Protein AF-A0A969HID9-F1 (afdb_monomer_lite)

Structure (mmCIF, N/CA/C/O backbone):
data_AF-A0A969HID9-F1
#
_entry.id   AF-A0A969HID9-F1
#
loop_
_atom_site.group_PDB
_atom_site.id
_atom_site.type_symbol
_atom_site.label_atom_id
_atom_site.label_alt_id
_atom_site.label_comp_id
_atom_site.label_asym_id
_atom_site.label_entity_id
_atom_site.label_seq_id
_atom_site.pdbx_PDB_ins_code
_atom_site.Cartn_x
_atom_site.Cartn_y
_atom_site.Cartn_z
_atom_site.occupancy
_atom_site.B_iso_or_equiv
_atom_site.auth_seq_id
_atom_site.auth_comp_id
_atom_site.auth_asym_id
_atom_site.auth_atom_id
_atom_site.pdbx_PDB_model_num
ATOM 1 N N . MET A 1 1 ? -64.781 3.024 70.364 1.00 56.00 1 MET A N 1
ATOM 2 C CA . MET A 1 1 ? -64.331 2.900 68.953 1.00 56.00 1 MET A CA 1
ATOM 3 C C . MET A 1 1 ? -62.985 3.574 68.641 1.00 56.00 1 MET A C 1
ATOM 5 O O . MET A 1 1 ? -62.092 2.871 68.183 1.00 56.00 1 MET A O 1
ATOM 9 N N . MET A 1 2 ? -62.766 4.873 68.911 1.00 62.66 2 MET A N 1
ATOM 10 C CA . MET A 1 2 ? -61.511 5.573 68.528 1.00 62.66 2 MET A CA 1
ATOM 11 C C . MET A 1 2 ? -60.211 4.955 69.088 1.00 62.66 2 MET A C 1
ATOM 13 O O . MET A 1 2 ? -59.202 4.926 68.386 1.00 62.66 2 MET A O 1
ATOM 17 N N . LYS A 1 3 ? -60.222 4.418 70.320 1.00 73.00 3 LYS A N 1
ATOM 18 C CA . LYS A 1 3 ? -59.035 3.792 70.941 1.00 73.00 3 LYS A CA 1
ATOM 19 C C . LYS A 1 3 ? -58.588 2.506 70.219 1.00 73.00 3 LYS A C 1
ATOM 21 O O . LYS A 1 3 ? -57.400 2.347 69.963 1.00 73.00 3 LYS A O 1
ATOM 26 N N . SER A 1 4 ? -59.532 1.648 69.822 1.00 72.31 4 SER A N 1
ATOM 27 C CA . SER A 1 4 ? -59.261 0.400 69.082 1.00 72.31 4 SER A CA 1
ATOM 28 C C . SER A 1 4 ? -58.734 0.678 67.666 1.00 72.31 4 SER A C 1
ATOM 30 O O . SER A 1 4 ? -57.751 0.076 67.241 1.00 72.31 4 SER A O 1
ATOM 32 N N . CYS A 1 5 ? -59.293 1.676 66.968 1.00 78.00 5 CYS A N 1
ATOM 33 C CA . CYS A 1 5 ? -58.810 2.087 65.645 1.00 78.00 5 CYS A CA 1
ATOM 34 C C . CYS A 1 5 ? -57.373 2.645 65.693 1.00 78.00 5 CYS A C 1
ATOM 36 O O . CYS A 1 5 ? -56.557 2.335 64.826 1.00 78.00 5 CYS A O 1
ATOM 38 N N . LYS A 1 6 ? -57.026 3.413 66.737 1.00 83.56 6 LYS A N 1
ATOM 39 C CA . LYS A 1 6 ? -55.659 3.922 66.939 1.00 83.56 6 LYS A CA 1
ATOM 40 C C . LYS A 1 6 ? -54.655 2.793 67.206 1.00 83.56 6 LYS A C 1
ATOM 42 O O . LYS A 1 6 ? -53.580 2.803 66.613 1.00 83.56 6 LYS A O 1
ATOM 47 N N . LYS A 1 7 ? -55.010 1.812 68.048 1.00 83.06 7 LYS A N 1
ATOM 48 C CA . LYS A 1 7 ? -54.181 0.617 68.307 1.00 83.06 7 LYS A CA 1
ATOM 49 C C . LYS A 1 7 ? -53.974 -0.213 67.037 1.00 83.06 7 LYS A C 1
ATOM 51 O O . LYS A 1 7 ? -52.848 -0.609 66.756 1.00 83.06 7 LYS A O 1
ATOM 56 N N . ARG A 1 8 ? -55.031 -0.395 66.239 1.00 79.94 8 ARG A N 1
ATOM 57 C CA . ARG A 1 8 ? -54.981 -1.078 64.939 1.00 79.94 8 ARG A CA 1
ATOM 58 C C . ARG A 1 8 ? -54.014 -0.392 63.967 1.00 79.94 8 ARG A C 1
ATOM 60 O O . ARG A 1 8 ? -53.084 -1.035 63.505 1.00 79.94 8 ARG A O 1
ATOM 67 N N . LYS A 1 9 ? -54.156 0.922 63.742 1.00 83.62 9 LYS A N 1
ATOM 68 C CA . LYS A 1 9 ? -53.242 1.695 62.874 1.00 83.62 9 LYS A CA 1
ATOM 69 C C . LYS A 1 9 ? -51.788 1.680 63.364 1.00 83.62 9 LYS A C 1
ATOM 71 O O . LYS A 1 9 ? -50.861 1.639 62.563 1.00 83.62 9 LYS A O 1
ATOM 76 N N . GLY A 1 10 ? -51.580 1.729 64.682 1.00 83.50 10 GLY A N 1
ATOM 77 C CA . GLY A 1 10 ? -50.242 1.615 65.268 1.00 83.50 10 GLY A CA 1
ATOM 78 C C . GLY A 1 10 ? -49.610 0.251 64.993 1.00 83.50 10 GLY A C 1
ATOM 79 O O . GLY A 1 10 ? -48.451 0.174 64.596 1.00 83.50 10 GLY A O 1
ATOM 80 N N . TRP A 1 11 ? -50.391 -0.821 65.129 1.00 83.31 11 TRP A N 1
ATOM 81 C CA . TRP A 1 11 ? -49.941 -2.178 64.843 1.00 83.31 11 TRP A CA 1
ATOM 82 C C . TRP A 1 11 ? -49.618 -2.394 63.357 1.00 83.31 11 TRP A C 1
ATOM 84 O O . TRP A 1 11 ? -48.569 -2.953 63.042 1.00 83.31 11 TRP A O 1
ATOM 94 N N . THR A 1 12 ? -50.445 -1.882 62.437 1.00 82.69 12 THR A N 1
ATOM 95 C CA . THR A 1 12 ? -50.182 -1.991 60.992 1.00 82.69 12 THR A CA 1
ATOM 96 C C . THR A 1 12 ? -48.894 -1.273 60.591 1.00 82.69 12 THR A C 1
ATOM 98 O O . THR A 1 12 ? -48.092 -1.841 59.852 1.00 82.69 12 THR A O 1
ATOM 101 N N . HIS A 1 13 ? -48.635 -0.074 61.128 1.00 84.25 13 HIS A N 1
ATOM 102 C CA . HIS A 1 13 ? -47.376 0.646 60.895 1.00 84.25 13 HIS A CA 1
ATOM 103 C C . HIS A 1 13 ? -46.152 -0.132 61.394 1.00 84.25 13 HIS A C 1
ATOM 105 O O . HIS A 1 13 ? -45.161 -0.231 60.675 1.00 84.25 13 HIS A O 1
ATOM 111 N N . ILE A 1 14 ? -46.230 -0.722 62.591 1.00 86.75 14 ILE A N 1
ATOM 112 C CA . ILE A 1 14 ? -45.144 -1.547 63.140 1.00 86.75 14 ILE A CA 1
ATOM 113 C C . ILE A 1 14 ? -44.940 -2.802 62.281 1.00 86.75 14 ILE A C 1
ATOM 115 O O . ILE A 1 14 ? -43.805 -3.159 61.986 1.00 86.75 14 ILE A O 1
ATOM 119 N N . SER A 1 15 ? -46.015 -3.442 61.812 1.00 83.50 15 SER A N 1
ATOM 120 C CA . SER A 1 15 ? -45.921 -4.623 60.941 1.00 83.50 15 SER A CA 1
ATOM 121 C C . SER A 1 15 ? -45.285 -4.318 59.578 1.00 83.50 15 SER A C 1
ATOM 123 O O . SER A 1 15 ? -44.513 -5.127 59.065 1.00 83.50 15 SER A O 1
ATOM 125 N N . ALA A 1 16 ? -45.557 -3.133 59.020 1.00 81.69 16 ALA A N 1
ATOM 126 C CA . ALA A 1 16 ? -44.936 -2.657 57.788 1.00 81.69 16 ALA A CA 1
ATOM 127 C C . ALA A 1 16 ? -43.443 -2.374 57.995 1.00 81.69 16 ALA A C 1
ATOM 129 O O . ALA A 1 16 ? -42.623 -2.789 57.180 1.00 81.69 16 ALA A O 1
ATOM 130 N N . ALA A 1 17 ? -43.084 -1.733 59.112 1.00 83.31 17 ALA A N 1
ATOM 131 C CA . ALA A 1 17 ? -41.692 -1.477 59.479 1.00 83.31 17 ALA A CA 1
ATOM 132 C C . ALA A 1 17 ? -40.898 -2.779 59.692 1.00 83.31 17 ALA A C 1
ATOM 134 O O . ALA A 1 17 ? -39.786 -2.900 59.187 1.00 83.31 17 ALA A O 1
ATOM 135 N N . ILE A 1 18 ? -41.493 -3.777 60.359 1.00 83.44 18 ILE A N 1
ATOM 136 C CA . ILE A 1 18 ? -40.899 -5.115 60.512 1.00 83.44 18 ILE A CA 1
ATOM 137 C C . ILE A 1 18 ? -40.651 -5.747 59.141 1.00 83.44 18 ILE A C 1
ATOM 139 O O . ILE A 1 18 ? -39.565 -6.258 58.900 1.00 83.44 18 ILE A O 1
ATOM 143 N N . ALA A 1 19 ? -41.623 -5.691 58.227 1.00 79.25 19 ALA A N 1
ATOM 144 C CA . ALA A 1 19 ? -41.469 -6.284 56.902 1.00 79.25 19 ALA A CA 1
ATOM 145 C C . ALA A 1 19 ? -40.384 -5.599 56.060 1.00 79.25 19 ALA A C 1
ATOM 147 O O . ALA A 1 19 ? -39.647 -6.276 55.351 1.00 79.25 19 ALA A O 1
ATOM 148 N N . LEU A 1 20 ? -40.260 -4.274 56.161 1.00 79.25 20 LEU A N 1
ATOM 149 C CA . LEU A 1 20 ? -39.177 -3.527 55.520 1.00 79.25 20 LEU A CA 1
ATOM 150 C C . LEU A 1 20 ? -37.806 -3.948 56.057 1.00 79.25 20 LEU A C 1
ATOM 152 O O . LEU A 1 20 ? -36.897 -4.202 55.272 1.00 79.25 20 LEU A O 1
ATOM 156 N N . GLN A 1 21 ? -37.672 -4.065 57.378 1.00 82.25 21 GLN A N 1
ATOM 157 C CA . GLN A 1 21 ? -36.420 -4.475 58.013 1.00 82.25 21 GLN A CA 1
ATOM 158 C C . GLN A 1 21 ? -36.078 -5.951 57.764 1.00 82.25 21 GLN A C 1
ATOM 160 O O . GLN A 1 21 ? -34.906 -6.277 57.613 1.00 82.25 21 GLN A O 1
ATOM 165 N N . GLU A 1 22 ? -37.068 -6.846 57.683 1.00 78.88 22 GLU A N 1
ATOM 166 C CA . GLU A 1 22 ? -36.853 -8.267 57.360 1.00 78.88 22 GLU A CA 1
ATOM 167 C C . GLU A 1 22 ? -36.322 -8.472 55.935 1.00 78.88 22 GLU A C 1
ATOM 169 O O . GLU A 1 22 ? -35.529 -9.387 55.709 1.00 78.88 22 GLU A O 1
ATOM 174 N N . VAL A 1 23 ? -36.738 -7.623 54.989 1.00 74.31 23 VAL A N 1
ATOM 175 C CA . VAL A 1 23 ? -36.224 -7.624 53.609 1.00 74.31 23 VAL A CA 1
ATOM 176 C C . VAL A 1 23 ? -34.790 -7.090 53.549 1.00 74.31 23 VAL A C 1
ATOM 178 O O . VAL A 1 23 ? -33.992 -7.580 52.757 1.00 74.31 23 VAL A O 1
ATOM 181 N N . GLU A 1 24 ? -34.455 -6.110 54.390 1.00 72.81 24 GLU A N 1
ATOM 182 C CA . GLU A 1 24 ? -33.137 -5.471 54.419 1.00 72.81 24 GLU A CA 1
ATOM 183 C C . GLU A 1 24 ? -32.083 -6.322 55.146 1.00 72.81 24 GLU A C 1
ATOM 185 O O . GLU A 1 24 ? -30.968 -6.478 54.648 1.00 72.81 24 GLU A O 1
ATOM 190 N N . ASN A 1 25 ? -32.414 -6.900 56.308 1.00 75.00 25 ASN A N 1
ATOM 191 C CA . ASN A 1 25 ? -31.502 -7.774 57.045 1.00 75.00 25 ASN A CA 1
ATOM 192 C C . ASN A 1 25 ? -32.238 -8.680 58.052 1.00 75.00 25 ASN A C 1
ATOM 194 O O . ASN A 1 25 ? -32.798 -8.215 59.046 1.00 75.00 25 ASN A O 1
ATOM 198 N N . GLN A 1 26 ? -32.179 -10.000 57.850 1.00 65.12 26 GLN A N 1
ATOM 199 C CA . GLN A 1 26 ? -32.924 -10.976 58.664 1.00 65.12 26 GLN A CA 1
ATOM 200 C C . GLN A 1 26 ? -32.472 -11.051 60.137 1.00 65.12 26 GLN A C 1
ATOM 202 O O . GLN A 1 26 ? -33.218 -11.554 60.977 1.00 65.12 26 GLN A O 1
ATOM 207 N N . GLN A 1 27 ? -31.273 -10.556 60.469 1.00 65.19 27 GLN A N 1
ATOM 208 C CA . GLN A 1 27 ? -30.664 -10.651 61.806 1.00 65.19 27 GLN A CA 1
ATOM 209 C C . GLN A 1 27 ? -30.487 -9.291 62.502 1.00 65.19 27 GLN A C 1
ATOM 211 O O . GLN A 1 27 ? -29.597 -9.128 63.335 1.00 65.19 27 GLN A O 1
ATOM 216 N N . ASN A 1 28 ? -31.311 -8.291 62.179 1.00 74.94 28 ASN A N 1
ATOM 217 C CA . ASN A 1 28 ? -31.216 -6.987 62.833 1.00 74.94 28 ASN A CA 1
ATOM 218 C C . ASN A 1 28 ? -31.717 -7.061 64.304 1.00 74.94 28 ASN A C 1
ATOM 220 O O . ASN A 1 28 ? -32.878 -7.426 64.522 1.00 74.94 28 ASN A O 1
ATOM 224 N N . PRO A 1 29 ? -30.901 -6.721 65.329 1.00 77.44 29 PRO A N 1
ATOM 225 C CA . PRO A 1 29 ? -31.308 -6.781 66.742 1.00 77.44 29 PRO A CA 1
ATOM 226 C C . PRO A 1 29 ? -32.497 -5.866 67.087 1.00 77.44 29 PRO A C 1
ATOM 228 O O . PRO A 1 29 ? -33.201 -6.124 68.066 1.00 77.44 29 PRO A O 1
ATOM 231 N N . GLU A 1 30 ? -32.780 -4.849 66.268 1.00 76.69 30 GLU A N 1
ATOM 232 C CA . GLU A 1 30 ? -33.944 -3.962 66.415 1.00 76.69 30 GLU A CA 1
ATOM 233 C C . GLU A 1 30 ? -35.289 -4.627 66.057 1.00 76.69 30 GLU A C 1
ATOM 235 O O . GLU A 1 30 ? -36.349 -4.160 66.482 1.00 76.69 30 GLU A O 1
ATOM 240 N N . LEU A 1 31 ? -35.274 -5.769 65.358 1.00 79.25 31 LEU A N 1
ATOM 241 C CA . LEU A 1 31 ? -36.488 -6.528 65.030 1.00 79.25 31 LEU A CA 1
ATOM 242 C C . LEU A 1 31 ? -37.142 -7.137 66.276 1.00 79.25 31 LEU A C 1
ATOM 244 O O . LEU A 1 31 ? -38.365 -7.259 66.347 1.00 79.25 31 LEU A O 1
ATOM 248 N N . ILE A 1 32 ? -36.338 -7.527 67.267 1.00 83.19 32 ILE A N 1
ATOM 249 C CA . ILE A 1 32 ? -36.797 -8.195 68.492 1.00 83.19 32 ILE A CA 1
ATOM 250 C C . ILE A 1 32 ? -37.740 -7.290 69.310 1.00 83.19 32 ILE A C 1
ATOM 252 O O . ILE A 1 32 ? -38.858 -7.728 69.607 1.00 83.19 32 ILE A O 1
ATOM 256 N N . PRO A 1 33 ? -37.378 -6.036 69.658 1.00 88.56 33 PRO A N 1
ATOM 257 C CA . PRO A 1 33 ? -38.280 -5.151 70.392 1.00 88.56 33 PRO A CA 1
ATOM 258 C C . PRO A 1 33 ? -39.520 -4.762 69.577 1.00 88.56 33 PRO A C 1
ATOM 260 O O . PRO A 1 33 ? -40.606 -4.664 70.150 1.00 88.56 33 PRO A O 1
ATOM 263 N N . LEU A 1 34 ? -39.407 -4.597 68.255 1.00 84.81 34 LEU A N 1
ATOM 264 C CA . LEU A 1 34 ? -40.549 -4.284 67.386 1.00 84.81 34 LEU A CA 1
ATOM 265 C C . LEU A 1 34 ? -41.554 -5.439 67.316 1.00 84.81 34 LEU A C 1
ATOM 267 O O . LEU A 1 34 ? -42.758 -5.212 67.453 1.00 84.81 34 LEU A O 1
ATOM 271 N N . LYS A 1 35 ? -41.080 -6.686 67.202 1.00 84.88 35 LYS A N 1
ATOM 272 C CA . LYS A 1 35 ? -41.929 -7.888 67.268 1.00 84.88 35 LYS A CA 1
ATOM 273 C C . LYS A 1 35 ? -42.629 -8.003 68.620 1.00 84.88 35 LYS A C 1
ATOM 275 O O . LYS A 1 35 ? -43.832 -8.246 68.672 1.00 84.88 35 LYS A O 1
ATOM 280 N N . GLN A 1 36 ? -41.921 -7.734 69.717 1.00 88.38 36 GLN A N 1
ATOM 281 C CA . GLN A 1 36 ? -42.524 -7.713 71.053 1.00 88.38 36 GLN A CA 1
ATOM 282 C C . GLN A 1 36 ? -43.581 -6.610 71.209 1.00 88.38 36 GLN A C 1
ATOM 284 O O . GLN A 1 36 ? -44.610 -6.828 71.850 1.00 88.38 36 GLN A O 1
ATOM 289 N N . GLN A 1 37 ? -43.359 -5.424 70.639 1.00 86.56 37 GLN A N 1
ATOM 290 C CA . GLN A 1 37 ? -44.351 -4.344 70.638 1.00 86.56 37 GLN A CA 1
ATOM 291 C C . GLN A 1 37 ? -45.579 -4.696 69.790 1.00 86.56 37 GLN A C 1
ATOM 293 O O . GLN A 1 37 ? -46.706 -4.443 70.223 1.00 86.56 37 GLN A O 1
ATOM 298 N N . ALA A 1 38 ? -45.381 -5.328 68.631 1.00 86.06 38 ALA A N 1
ATOM 299 C CA . ALA A 1 38 ? -46.461 -5.816 67.780 1.00 86.06 38 ALA A CA 1
ATOM 300 C C . ALA A 1 38 ? -47.315 -6.872 68.501 1.00 86.06 38 ALA A C 1
ATOM 302 O O . ALA A 1 38 ? -48.542 -6.779 68.483 1.00 86.06 38 ALA A O 1
ATOM 303 N N . GLU A 1 39 ? -46.686 -7.819 69.199 1.00 86.38 39 GLU A N 1
ATOM 304 C CA . GLU A 1 39 ? -47.388 -8.843 69.985 1.00 86.38 39 GLU A CA 1
ATOM 305 C C . GLU A 1 39 ? -48.160 -8.246 71.169 1.00 86.38 39 GLU A C 1
ATOM 307 O O . GLU A 1 39 ? -49.325 -8.575 71.395 1.00 86.38 39 GLU A O 1
ATOM 312 N N . LYS A 1 40 ? -47.572 -7.288 71.897 1.00 88.88 40 LYS A N 1
ATOM 313 C CA . LYS A 1 40 ? -48.275 -6.569 72.978 1.00 88.88 40 LYS A CA 1
ATOM 314 C C . LYS A 1 40 ? -49.517 -5.837 72.462 1.00 88.88 40 LYS A C 1
ATOM 316 O O . LYS A 1 40 ? -50.575 -5.894 73.090 1.00 88.88 40 LYS A O 1
ATOM 321 N N . LEU A 1 41 ? -49.404 -5.168 71.315 1.00 85.12 41 LEU A N 1
ATOM 322 C CA . LEU A 1 41 ? -50.521 -4.469 70.677 1.00 85.12 41 LEU A CA 1
ATOM 323 C C . LEU A 1 41 ? -51.598 -5.442 70.192 1.00 85.12 41 LEU A C 1
ATOM 325 O O . LEU A 1 41 ? -52.775 -5.200 70.467 1.00 85.12 41 LEU A O 1
ATOM 329 N N . ARG A 1 42 ? -51.207 -6.555 69.559 1.00 83.88 42 ARG A N 1
ATOM 330 C CA . ARG A 1 42 ? -52.105 -7.642 69.138 1.00 83.88 42 ARG A CA 1
ATOM 331 C C . ARG A 1 42 ? -52.893 -8.198 70.323 1.00 83.88 42 ARG A C 1
ATOM 333 O O . ARG A 1 42 ? -54.120 -8.254 70.263 1.00 83.88 42 ARG A O 1
ATOM 340 N N . ASN A 1 43 ? -52.211 -8.525 71.417 1.00 86.00 43 ASN A N 1
ATOM 341 C CA . ASN A 1 43 ? -52.846 -9.061 72.619 1.00 86.00 43 ASN A CA 1
ATOM 342 C C . ASN A 1 43 ? -53.809 -8.043 73.242 1.00 86.00 43 ASN A C 1
ATOM 344 O O . ASN A 1 43 ? -54.955 -8.381 73.536 1.00 86.00 43 ASN A O 1
ATOM 348 N N . SER A 1 44 ? -53.413 -6.770 73.330 1.00 85.62 44 SER A N 1
ATOM 349 C CA . SER A 1 44 ? -54.305 -5.709 73.817 1.00 85.62 44 SER A CA 1
ATOM 350 C C . SER A 1 44 ? -55.535 -5.496 72.925 1.00 85.62 44 SER A C 1
ATOM 352 O O . SER A 1 44 ? -56.611 -5.187 73.427 1.00 85.62 44 SER A O 1
ATOM 354 N N . LEU A 1 45 ? -55.398 -5.675 71.607 1.00 83.06 45 LEU A N 1
ATOM 355 C CA . LEU A 1 45 ? -56.500 -5.557 70.656 1.00 83.06 45 LEU A CA 1
ATOM 356 C C . LEU A 1 45 ? -57.461 -6.741 70.792 1.00 83.06 45 LEU A C 1
ATOM 358 O O . LEU A 1 45 ? -58.671 -6.539 70.785 1.00 83.06 45 LEU A O 1
ATOM 362 N N . SER A 1 46 ? -56.928 -7.954 70.958 1.00 82.69 46 SER A N 1
ATOM 363 C CA . SER A 1 46 ? -57.740 -9.150 71.199 1.00 82.69 46 SER A CA 1
ATOM 364 C C . SER A 1 46 ? -58.558 -9.029 72.488 1.00 82.69 46 SER A C 1
ATOM 366 O O . SER A 1 46 ? -59.739 -9.369 72.501 1.00 82.69 46 SER A O 1
ATOM 368 N N . GLN A 1 47 ? -57.970 -8.453 73.540 1.00 83.06 47 GLN A N 1
ATOM 369 C CA . GLN A 1 47 ? -58.636 -8.227 74.818 1.00 83.06 47 GLN A CA 1
ATOM 370 C C . GLN A 1 47 ? -59.720 -7.142 74.718 1.00 83.06 47 GLN A C 1
ATOM 372 O O . GLN A 1 47 ? -60.842 -7.387 75.149 1.00 83.06 47 GLN A O 1
ATOM 377 N N . ASP A 1 48 ? -59.432 -6.005 74.067 1.00 81.94 48 ASP A N 1
ATOM 378 C CA . ASP A 1 48 ? -60.421 -4.944 73.808 1.00 81.94 48 ASP A CA 1
ATOM 379 C C . ASP A 1 48 ? -61.622 -5.472 72.994 1.00 81.94 48 ASP A C 1
ATOM 381 O O . ASP A 1 48 ? -62.767 -5.103 73.241 1.00 81.94 48 ASP A O 1
ATOM 385 N N . VAL A 1 49 ? -61.374 -6.318 71.988 1.00 79.38 49 VAL A N 1
ATOM 386 C CA . VAL A 1 49 ? -62.426 -6.892 71.132 1.00 79.38 49 VAL A CA 1
ATOM 387 C C . VAL A 1 49 ? -63.263 -7.912 71.909 1.00 79.38 49 VAL A C 1
ATOM 389 O O . VAL A 1 49 ? -64.486 -7.908 71.789 1.00 79.38 49 VAL A O 1
ATOM 392 N N . ARG A 1 50 ? -62.634 -8.730 72.758 1.00 76.69 50 ARG A N 1
ATOM 393 C CA . ARG A 1 50 ? -63.319 -9.704 73.619 1.00 76.69 50 ARG A CA 1
ATOM 394 C C . ARG A 1 50 ? -64.157 -9.034 74.715 1.00 76.69 50 ARG A C 1
ATOM 396 O O . ARG A 1 50 ? -65.233 -9.521 75.037 1.00 76.69 50 ARG A O 1
ATOM 403 N N . GLU A 1 51 ? -63.713 -7.894 75.243 1.00 78.69 51 GLU A N 1
ATOM 404 C CA . GLU A 1 51 ? -64.470 -7.096 76.219 1.00 78.69 51 GLU A CA 1
ATOM 405 C C . GLU A 1 51 ? -65.725 -6.450 75.606 1.00 78.69 51 GLU A C 1
ATOM 407 O O . GLU A 1 51 ? -66.751 -6.330 76.276 1.00 78.69 51 GLU A O 1
ATOM 412 N N . LEU A 1 52 ? -65.667 -6.079 74.321 1.00 74.62 52 LEU A N 1
ATOM 413 C CA . LEU A 1 52 ? -66.792 -5.496 73.579 1.00 74.62 52 LEU A CA 1
ATOM 414 C C . LEU A 1 52 ? -67.864 -6.524 73.179 1.00 74.62 52 LEU A C 1
ATOM 416 O O . LEU A 1 52 ? -69.008 -6.138 72.944 1.00 74.62 52 LEU A O 1
ATOM 420 N N . TYR A 1 53 ? -67.515 -7.810 73.113 1.00 70.50 53 TYR A N 1
ATOM 421 C CA . TYR A 1 53 ? -68.407 -8.899 72.708 1.00 70.50 53 TYR A CA 1
ATOM 422 C C . TYR A 1 53 ? -68.473 -9.975 73.807 1.00 70.50 53 TYR A C 1
ATOM 424 O O . TYR A 1 53 ? -67.836 -11.018 73.712 1.00 70.50 53 TYR A O 1
ATOM 432 N N . GLN A 1 54 ? -69.258 -9.722 74.863 1.00 65.56 54 GLN A N 1
ATOM 433 C CA . GLN A 1 54 ? -69.410 -10.629 76.021 1.00 65.56 54 GLN A CA 1
ATOM 434 C C . GLN A 1 54 ? -70.423 -11.773 75.817 1.00 65.56 54 GLN A C 1
ATOM 436 O O . GLN A 1 54 ? -70.607 -12.605 76.704 1.00 65.56 54 GLN A O 1
ATOM 441 N N . PHE A 1 55 ? -71.096 -11.842 74.666 1.00 66.38 55 PHE A N 1
ATOM 442 C CA . PHE A 1 55 ? -72.087 -12.885 74.395 1.00 66.38 55 PHE A CA 1
ATOM 443 C C . PHE A 1 55 ? -71.400 -14.186 73.960 1.00 66.38 55 PHE A C 1
ATOM 445 O O . PHE A 1 55 ? -70.614 -14.202 73.017 1.00 66.38 55 PHE A O 1
ATOM 452 N N . THR A 1 56 ? -71.678 -15.276 74.678 1.00 60.66 56 THR A N 1
ATOM 453 C CA . THR A 1 56 ? -70.881 -16.515 74.625 1.00 60.66 56 THR A CA 1
ATOM 454 C C . THR A 1 56 ? -71.334 -17.494 73.532 1.00 60.66 56 THR A C 1
ATOM 456 O O . THR A 1 56 ? -70.533 -18.306 73.071 1.00 60.66 56 THR A O 1
ATOM 459 N N . HIS A 1 57 ? -72.585 -17.394 73.062 1.00 60.34 57 HIS A N 1
ATOM 460 C CA . HIS A 1 57 ? -73.172 -18.333 72.098 1.00 60.34 57 HIS A CA 1
ATOM 461 C C . HIS A 1 57 ? -74.026 -17.630 71.040 1.00 60.34 57 HIS A C 1
ATOM 463 O O . HIS A 1 57 ? -74.819 -16.744 71.363 1.00 60.34 57 HIS A O 1
ATOM 469 N N . SER A 1 58 ? -73.865 -18.035 69.777 1.00 64.06 58 SER A N 1
ATOM 470 C CA . SER A 1 58 ? -74.801 -17.681 68.707 1.00 64.06 58 SER A CA 1
ATOM 471 C C . SER A 1 58 ? -76.029 -18.595 68.769 1.00 64.06 58 SER A C 1
ATOM 473 O O . SER A 1 58 ? -76.008 -19.640 69.422 1.00 64.06 58 SER A O 1
ATOM 475 N N . THR A 1 59 ? -77.094 -18.241 68.052 1.00 61.78 59 THR A N 1
ATOM 476 C CA . THR A 1 59 ? -78.293 -19.088 67.906 1.00 61.78 59 THR A CA 1
ATOM 477 C C . THR A 1 59 ? -77.993 -20.474 67.308 1.00 61.78 59 THR A C 1
ATOM 479 O O . THR A 1 59 ? -78.812 -21.373 67.437 1.00 61.78 59 THR A O 1
ATOM 482 N N . GLU A 1 60 ? -76.811 -20.656 66.706 1.00 71.06 60 GLU A N 1
ATOM 483 C CA . GLU A 1 60 ? -76.326 -21.872 66.032 1.00 71.06 60 GLU A CA 1
ATOM 484 C C . GLU A 1 60 ? -75.401 -22.738 66.924 1.00 71.06 60 GLU A C 1
ATOM 486 O O . GLU A 1 60 ? -74.813 -23.709 66.456 1.00 71.06 60 GLU A O 1
ATOM 491 N N . GLY A 1 61 ? -75.203 -22.392 68.205 1.00 64.94 61 GLY A N 1
ATOM 492 C CA . GLY A 1 61 ? -74.390 -23.191 69.142 1.00 64.94 61 GLY A CA 1
ATOM 493 C C . GLY A 1 61 ? -72.870 -23.117 68.927 1.00 64.94 61 GLY A C 1
ATOM 494 O O . GLY A 1 61 ? -72.109 -23.770 69.640 1.00 64.94 61 GLY A O 1
ATOM 495 N N . ILE A 1 62 ? -72.408 -22.292 67.987 1.00 71.50 62 ILE A N 1
ATOM 496 C CA . ILE A 1 62 ? -70.984 -22.066 67.728 1.00 71.50 62 ILE A CA 1
ATOM 497 C C . ILE A 1 62 ? -70.423 -21.141 68.824 1.00 71.50 62 ILE A C 1
ATOM 499 O O . ILE A 1 62 ? -71.036 -20.106 69.118 1.00 71.50 62 ILE A O 1
ATOM 503 N N . PRO A 1 63 ? -69.264 -21.463 69.432 1.00 73.75 63 PRO A N 1
ATOM 504 C CA . PRO A 1 63 ? -68.607 -20.553 70.361 1.00 73.75 63 PRO A CA 1
ATOM 505 C C . PRO A 1 63 ? -68.173 -19.287 69.612 1.00 73.75 63 PRO A C 1
ATOM 507 O O . PRO A 1 63 ? -67.294 -19.331 68.748 1.00 73.75 63 PRO A O 1
ATOM 510 N N . ILE A 1 64 ? -68.784 -18.147 69.955 1.00 71.50 64 ILE A N 1
ATOM 511 C CA . ILE A 1 64 ? -68.521 -16.843 69.317 1.00 71.50 64 ILE A CA 1
ATOM 512 C C . ILE A 1 64 ? -67.034 -16.472 69.424 1.00 71.50 64 ILE A C 1
ATOM 514 O O . ILE A 1 64 ? -66.497 -15.840 68.520 1.00 71.50 64 ILE A O 1
ATOM 518 N N . SER A 1 65 ? -66.342 -16.932 70.470 1.00 73.56 65 SER A N 1
ATOM 519 C CA . SER A 1 65 ? -64.909 -16.701 70.677 1.00 73.56 65 SER A CA 1
ATOM 520 C C . SER A 1 65 ? -64.031 -17.202 69.529 1.00 73.56 65 SER A C 1
ATOM 522 O O . SER A 1 65 ? -63.135 -16.479 69.107 1.00 73.56 65 SER A O 1
ATOM 524 N N . ASN A 1 66 ? -64.293 -18.400 68.993 1.00 78.88 66 ASN A N 1
ATOM 525 C CA . ASN A 1 66 ? -63.440 -18.995 67.958 1.00 78.88 66 ASN A CA 1
ATOM 526 C C . ASN A 1 66 ? -63.615 -18.268 66.623 1.00 78.88 66 ASN A C 1
ATOM 528 O O . ASN A 1 66 ? -62.633 -17.942 65.962 1.00 78.88 66 ASN A O 1
ATOM 532 N N . LEU A 1 67 ? -64.864 -17.952 66.268 1.00 81.75 67 LEU A N 1
ATOM 533 C CA . LEU A 1 67 ? -65.180 -17.191 65.061 1.00 81.75 67 LEU A CA 1
ATOM 534 C C . LEU A 1 67 ? -64.607 -15.767 65.138 1.00 81.75 67 LEU A C 1
ATOM 536 O O . LEU A 1 67 ? -64.121 -15.239 64.141 1.00 81.75 67 LEU A O 1
ATOM 540 N N . LEU A 1 68 ? -64.647 -15.147 66.322 1.00 80.62 68 LEU A N 1
ATOM 541 C CA . LEU A 1 68 ? -64.114 -13.807 66.560 1.00 80.62 68 LEU A CA 1
ATOM 542 C C . LEU A 1 68 ? -62.582 -13.784 66.475 1.00 80.62 68 LEU A C 1
ATOM 544 O O . LEU A 1 68 ? -62.031 -12.870 65.866 1.00 80.62 68 LEU A O 1
ATOM 548 N N . ASP A 1 69 ? -61.905 -14.786 67.043 1.00 80.94 69 ASP A N 1
ATOM 549 C CA . ASP A 1 69 ? -60.448 -14.927 66.965 1.00 80.94 69 ASP A CA 1
ATOM 550 C C . ASP A 1 69 ? -60.000 -15.193 65.511 1.00 80.94 69 ASP A C 1
ATOM 552 O O . ASP A 1 69 ? -59.047 -14.570 65.034 1.00 80.94 69 ASP A O 1
ATOM 556 N N . GLU A 1 70 ? -60.717 -16.043 64.767 1.00 84.50 70 GLU A N 1
ATOM 557 C CA . GLU A 1 70 ? -60.440 -16.328 63.353 1.00 84.50 70 GLU A CA 1
ATOM 558 C C . GLU A 1 70 ? -60.700 -15.103 62.460 1.00 84.50 70 GLU A C 1
ATOM 560 O O . GLU A 1 70 ? -59.826 -14.702 61.686 1.00 84.50 70 GLU A O 1
ATOM 565 N N . TRP A 1 71 ? -61.842 -14.430 62.627 1.00 86.12 71 TRP A N 1
ATOM 566 C CA . TRP A 1 71 ? -62.164 -13.170 61.948 1.00 86.12 71 TRP A CA 1
ATOM 567 C C . TRP A 1 71 ? -61.116 -12.089 62.225 1.00 86.12 71 TRP A C 1
ATOM 569 O O . TRP A 1 71 ? -60.616 -11.452 61.293 1.00 86.12 71 TRP A O 1
ATOM 579 N N . LEU A 1 72 ? -60.739 -11.911 63.496 1.00 83.00 72 LEU A N 1
ATOM 580 C CA . LEU A 1 72 ? -59.724 -10.947 63.900 1.00 83.00 72 LEU A CA 1
ATOM 581 C C . LEU A 1 72 ? -58.381 -11.291 63.254 1.00 83.00 72 LEU A C 1
ATOM 583 O O . LEU A 1 72 ? -57.738 -10.399 62.706 1.00 83.00 72 LEU A O 1
ATOM 587 N N . SER A 1 73 ? -57.981 -12.565 63.254 1.00 83.50 73 SER A N 1
ATOM 588 C CA . SER A 1 73 ? -56.735 -13.015 62.628 1.00 83.50 73 SER A CA 1
ATOM 589 C C . SER A 1 73 ? -56.710 -12.765 61.117 1.00 83.50 73 SER A C 1
ATOM 591 O O . SER A 1 73 ? -55.708 -12.273 60.604 1.00 83.50 73 SER A O 1
ATOM 593 N N . ASN A 1 74 ? -57.818 -13.007 60.414 1.00 88.12 74 ASN A N 1
ATOM 594 C CA . ASN A 1 74 ? -57.915 -12.815 58.969 1.00 88.12 74 ASN A CA 1
ATOM 595 C C . ASN A 1 74 ? -57.897 -11.334 58.581 1.00 88.12 74 ASN A C 1
ATOM 597 O O . ASN A 1 74 ? -57.204 -10.961 57.635 1.00 88.12 74 ASN A O 1
ATOM 601 N N . ILE A 1 75 ? -58.581 -10.472 59.338 1.00 85.75 75 ILE A N 1
ATOM 602 C CA . ILE A 1 75 ? -58.508 -9.016 59.135 1.00 85.75 75 ILE A CA 1
ATOM 603 C C . ILE A 1 75 ? -57.093 -8.504 59.387 1.00 85.75 75 ILE A C 1
ATOM 605 O O . ILE A 1 75 ? -56.558 -7.751 58.579 1.00 85.75 75 ILE A O 1
ATOM 609 N N . ILE A 1 76 ? -56.480 -8.939 60.487 1.00 81.69 76 ILE A N 1
ATOM 610 C CA . ILE A 1 76 ? -55.095 -8.622 60.844 1.00 81.69 76 ILE A CA 1
ATOM 611 C C . ILE A 1 76 ? -54.148 -9.043 59.709 1.00 81.69 76 ILE A C 1
ATOM 613 O O . ILE A 1 76 ? -53.332 -8.240 59.265 1.00 81.69 76 ILE A O 1
ATOM 617 N N . ASN A 1 77 ? -54.290 -10.260 59.183 1.00 84.31 77 ASN A N 1
ATOM 618 C CA . ASN A 1 77 ? -53.466 -10.769 58.086 1.00 84.31 77 ASN A CA 1
ATOM 619 C C . ASN A 1 77 ? -53.672 -9.986 56.781 1.00 84.31 77 ASN A C 1
ATOM 621 O O . ASN A 1 77 ? -52.696 -9.680 56.091 1.00 84.31 77 ASN A O 1
ATOM 625 N N . ALA A 1 78 ? -54.913 -9.633 56.442 1.00 88.12 78 ALA A N 1
ATOM 626 C CA . ALA A 1 78 ? -55.220 -8.827 55.263 1.00 88.12 78 ALA A CA 1
ATOM 627 C C . ALA A 1 78 ? -54.604 -7.422 55.367 1.00 88.12 78 ALA A C 1
ATOM 629 O O . ALA A 1 78 ? -53.971 -6.950 54.419 1.00 88.12 78 ALA A O 1
ATOM 630 N N . GLU A 1 79 ? -54.714 -6.784 56.536 1.00 81.94 79 GLU A N 1
ATOM 631 C CA . GLU A 1 79 ? -54.114 -5.474 56.802 1.00 81.94 79 GLU A CA 1
ATOM 632 C C . GLU A 1 79 ? -52.577 -5.528 56.756 1.00 81.94 79 GLU A C 1
ATOM 634 O O . GLU A 1 79 ? -51.966 -4.665 56.125 1.00 81.94 79 GLU A O 1
ATOM 639 N N . VAL A 1 80 ? -51.939 -6.561 57.326 1.00 81.00 80 VAL A N 1
ATOM 640 C CA . VAL A 1 80 ? -50.478 -6.765 57.203 1.00 81.00 80 VAL A CA 1
ATOM 641 C C . VAL A 1 80 ? -50.071 -6.921 55.756 1.00 81.00 80 VAL A C 1
ATOM 643 O O . VAL A 1 80 ? -49.105 -6.305 55.319 1.00 81.00 80 VAL A O 1
ATOM 646 N N . THR A 1 81 ? -50.780 -7.761 55.010 1.00 84.44 81 THR A N 1
ATOM 647 C CA . THR A 1 81 ? -50.426 -8.060 53.621 1.00 84.44 81 THR A CA 1
ATOM 648 C C . THR A 1 81 ? -50.541 -6.808 52.754 1.00 84.44 81 THR A C 1
ATOM 650 O O . THR A 1 81 ? -49.640 -6.530 51.966 1.00 84.44 81 THR A O 1
ATOM 653 N N . SER A 1 82 ? -51.583 -5.996 52.958 1.00 87.44 82 SER A N 1
ATOM 654 C CA . SER A 1 82 ? -51.726 -4.691 52.299 1.00 87.44 82 SER A CA 1
ATOM 655 C C . SER A 1 82 ? -50.603 -3.725 52.691 1.00 87.44 82 SER A C 1
ATOM 657 O O . SER A 1 82 ? -49.976 -3.127 51.816 1.00 87.44 82 SER A O 1
ATOM 659 N N . ALA A 1 83 ? -50.286 -3.611 53.983 1.00 81.69 83 ALA A N 1
ATOM 660 C CA . ALA A 1 83 ? -49.222 -2.728 54.456 1.00 81.69 83 ALA A CA 1
ATOM 661 C C . ALA A 1 83 ? -47.837 -3.149 53.925 1.00 81.69 83 ALA A C 1
ATOM 663 O O . ALA A 1 83 ? -47.043 -2.299 53.521 1.00 81.69 83 ALA A O 1
ATOM 664 N N . ARG A 1 84 ? -47.573 -4.460 53.847 1.00 83.62 84 ARG A N 1
ATOM 665 C CA . ARG A 1 84 ? -46.379 -5.039 53.212 1.00 83.62 84 ARG A CA 1
ATOM 666 C C . ARG A 1 84 ? -46.306 -4.717 51.726 1.00 83.62 84 ARG A C 1
ATOM 668 O O . ARG A 1 84 ? -45.255 -4.295 51.258 1.00 83.62 84 ARG A O 1
ATOM 675 N N . ALA A 1 85 ? -47.406 -4.887 50.995 1.00 89.00 85 ALA A N 1
ATOM 676 C CA . ALA A 1 85 ? -47.458 -4.583 49.569 1.00 89.00 85 ALA A CA 1
ATOM 677 C C . ALA A 1 85 ? -47.169 -3.098 49.295 1.00 89.00 85 ALA A C 1
ATOM 679 O O . ALA A 1 85 ? -46.378 -2.787 48.408 1.00 89.00 85 ALA A O 1
ATOM 680 N N . HIS A 1 86 ? -47.735 -2.186 50.094 1.00 86.94 86 HIS A N 1
ATOM 681 C CA . HIS A 1 86 ? -47.440 -0.754 49.994 1.00 86.94 86 HIS A CA 1
ATOM 682 C C . HIS A 1 86 ? -45.971 -0.433 50.276 1.00 86.94 86 HIS A C 1
ATOM 684 O O . HIS A 1 86 ? -45.356 0.325 49.529 1.00 86.94 86 HIS A O 1
ATOM 690 N N . ALA A 1 87 ? -45.397 -1.034 51.318 1.00 84.75 87 ALA A N 1
ATOM 691 C CA . ALA A 1 87 ? -43.997 -0.840 51.667 1.00 84.75 87 ALA A CA 1
ATOM 692 C C . ALA A 1 87 ? -43.050 -1.346 50.559 1.00 84.75 87 ALA A C 1
ATOM 694 O O . ALA A 1 87 ? -42.107 -0.653 50.186 1.00 84.75 87 ALA A O 1
ATOM 695 N N . LEU A 1 88 ? -43.335 -2.515 49.976 1.00 86.88 88 LEU A N 1
ATOM 696 C CA . LEU A 1 88 ? -42.583 -3.059 48.840 1.00 86.88 88 LEU A CA 1
ATOM 697 C C . LEU A 1 88 ? -42.734 -2.210 47.574 1.00 86.88 88 LEU A C 1
ATOM 699 O O . LEU A 1 88 ? -41.755 -2.011 46.863 1.00 86.88 88 LEU A O 1
ATOM 703 N N . ALA A 1 89 ? -43.930 -1.685 47.299 1.00 91.31 89 ALA A N 1
ATOM 704 C CA . ALA A 1 89 ? -44.154 -0.791 46.166 1.00 91.31 89 ALA A CA 1
ATOM 705 C C . ALA A 1 89 ? -43.329 0.498 46.293 1.00 91.31 89 ALA A C 1
ATOM 707 O O . ALA A 1 89 ? -42.722 0.934 45.317 1.00 91.31 89 ALA A O 1
ATOM 708 N N . GLN A 1 90 ? -43.246 1.068 47.498 1.00 88.94 90 GLN A N 1
ATOM 709 C CA . GLN A 1 90 ? -42.381 2.217 47.762 1.00 88.94 90 GLN A CA 1
ATOM 710 C C . GLN A 1 90 ? -40.898 1.866 47.556 1.00 88.94 90 GLN A C 1
ATOM 712 O O . GLN A 1 90 ? -40.178 2.619 46.907 1.00 88.94 90 GLN A O 1
ATOM 717 N N . ARG A 1 91 ? -40.446 0.694 48.023 1.00 87.88 91 ARG A N 1
ATOM 718 C CA . ARG A 1 91 ? -39.070 0.226 47.785 1.00 87.88 91 ARG A CA 1
ATOM 719 C C . ARG A 1 91 ? -38.759 0.003 46.308 1.00 87.88 91 ARG A C 1
ATOM 721 O O . ARG A 1 91 ? -37.663 0.331 45.877 1.00 87.88 91 ARG A O 1
ATOM 728 N N . LEU A 1 92 ? -39.701 -0.524 45.530 1.00 93.94 92 LEU A N 1
ATOM 729 C CA . LEU A 1 92 ? -39.534 -0.669 44.082 1.00 93.94 92 LEU A CA 1
ATOM 730 C C . LEU A 1 92 ? -39.362 0.692 43.405 1.00 93.94 92 LEU A C 1
ATOM 732 O O . LEU A 1 92 ? -38.468 0.837 42.583 1.00 93.94 92 LEU A O 1
ATOM 736 N N . GLN A 1 93 ? -40.143 1.700 43.803 1.00 95.50 93 GLN A N 1
ATOM 737 C CA . GLN A 1 93 ? -39.967 3.064 43.298 1.00 95.50 93 GLN A CA 1
ATOM 738 C C . GLN A 1 93 ? -38.596 3.642 43.670 1.00 95.50 93 GLN A C 1
ATOM 740 O O . GLN A 1 93 ? -37.939 4.234 42.819 1.00 95.50 93 GLN A O 1
ATOM 745 N N . GLU A 1 94 ? -38.137 3.441 44.908 1.00 93.94 94 GLU A N 1
ATOM 746 C CA . GLU A 1 94 ? -36.787 3.837 45.330 1.00 93.94 94 GLU A CA 1
ATOM 747 C C . GLU A 1 94 ? -35.716 3.140 44.470 1.00 93.94 94 GLU A C 1
ATOM 749 O O . GLU A 1 94 ? -34.822 3.798 43.940 1.00 93.94 94 GLU A O 1
ATOM 754 N N . ILE A 1 95 ? -35.841 1.829 44.246 1.00 95.69 95 ILE A N 1
ATOM 755 C CA . ILE A 1 95 ? -34.925 1.061 43.390 1.00 95.69 95 ILE A CA 1
ATOM 756 C C . ILE A 1 95 ? -34.958 1.568 41.949 1.00 95.69 95 ILE A C 1
ATOM 758 O O . ILE A 1 95 ? -33.893 1.732 41.367 1.00 95.69 95 ILE A O 1
ATOM 762 N N . ASP A 1 96 ? -36.125 1.861 41.379 1.00 97.00 96 ASP A N 1
ATOM 763 C CA . ASP A 1 96 ? -36.238 2.396 40.019 1.00 97.00 96 ASP A CA 1
ATOM 764 C C . ASP A 1 96 ? -35.575 3.773 39.906 1.00 97.00 96 ASP A C 1
ATOM 766 O O . ASP A 1 96 ? -34.888 4.057 38.922 1.00 97.00 96 ASP A O 1
ATOM 770 N N . THR A 1 97 ? -35.729 4.637 40.916 1.00 96.56 97 THR A N 1
ATOM 771 C CA . THR A 1 97 ? -35.038 5.936 40.934 1.00 96.56 97 THR A CA 1
ATOM 772 C C . THR A 1 97 ? -33.522 5.769 40.989 1.00 96.56 97 THR A C 1
ATOM 774 O O . THR A 1 97 ? -32.823 6.376 40.178 1.00 96.56 97 THR A O 1
ATOM 777 N N . LEU A 1 98 ? -33.022 4.881 41.855 1.00 96.25 98 LEU A N 1
ATOM 778 C CA . LEU A 1 98 ? -31.596 4.563 41.944 1.00 96.25 98 LEU A CA 1
ATOM 779 C C . LEU A 1 98 ? -31.098 3.931 40.642 1.00 96.25 98 LEU A C 1
ATOM 781 O O . LEU A 1 98 ? -30.046 4.297 40.131 1.00 96.25 98 LEU A O 1
ATOM 785 N N . TYR A 1 99 ? -31.861 3.013 40.058 1.00 95.31 99 TYR A N 1
ATOM 786 C CA . TYR A 1 99 ? -31.508 2.365 38.804 1.00 95.31 99 TYR A CA 1
ATOM 787 C C . TYR A 1 99 ? -31.370 3.389 37.677 1.00 95.31 99 TYR A C 1
ATOM 789 O O . TYR A 1 99 ? -30.378 3.362 36.955 1.00 95.31 99 TYR A O 1
ATOM 797 N N . ASN A 1 100 ? -32.306 4.332 37.557 1.00 94.00 100 ASN A N 1
ATOM 798 C CA . ASN A 1 100 ? -32.232 5.399 36.559 1.00 94.00 100 ASN A CA 1
ATOM 799 C C . ASN A 1 100 ? -31.036 6.343 36.780 1.00 94.00 100 ASN A C 1
ATOM 801 O O . ASN A 1 100 ? -30.488 6.859 35.806 1.00 94.00 100 ASN A O 1
ATOM 805 N N . GLU A 1 101 ? -30.606 6.545 38.027 1.00 93.62 101 GLU A N 1
ATOM 806 C CA . GLU A 1 101 ? -29.411 7.326 38.363 1.00 93.62 101 GLU A CA 1
ATOM 807 C C . GLU A 1 101 ? -28.111 6.569 38.031 1.00 93.62 101 GLU A C 1
ATOM 809 O O . GLU A 1 101 ? -27.210 7.127 37.402 1.00 93.62 101 GLU A O 1
ATOM 814 N N . PHE A 1 102 ? -28.016 5.282 38.386 1.00 95.50 102 PHE A N 1
ATOM 815 C CA . PHE A 1 102 ? -26.787 4.488 38.249 1.00 95.50 102 PHE A CA 1
ATOM 816 C C . PHE A 1 102 ? -26.605 3.818 36.880 1.00 95.50 102 PHE A C 1
ATOM 818 O O . PHE A 1 102 ? -25.467 3.642 36.438 1.00 95.50 102 PHE A O 1
ATOM 825 N N . ALA A 1 103 ? -27.683 3.466 36.173 1.00 92.50 103 ALA A N 1
ATOM 826 C CA . ALA A 1 103 ? -27.620 2.831 34.854 1.00 92.50 103 ALA A CA 1
ATOM 827 C C . ALA A 1 103 ? -26.761 3.603 33.827 1.00 92.50 103 ALA A C 1
ATOM 829 O O . ALA A 1 103 ? -25.911 2.977 33.181 1.00 92.50 103 ALA A O 1
ATOM 830 N N . PRO A 1 104 ? -26.892 4.938 33.663 1.00 93.50 104 PRO A N 1
ATOM 831 C CA . PRO A 1 104 ? -26.066 5.672 32.704 1.00 93.50 104 PRO A CA 1
ATOM 832 C C . PRO A 1 104 ? -24.592 5.778 33.126 1.00 93.50 104 PRO A C 1
ATOM 834 O O . PRO A 1 104 ? -23.716 5.861 32.255 1.00 93.50 104 PRO A O 1
ATOM 837 N N . LEU A 1 105 ? -24.286 5.726 34.429 1.00 95.81 105 LEU A N 1
ATOM 838 C CA . LEU A 1 105 ? -22.926 5.908 34.951 1.00 95.81 105 LEU A CA 1
ATOM 839 C C . LEU A 1 105 ? -21.966 4.797 34.516 1.00 95.81 105 LEU A C 1
ATOM 841 O O . LEU A 1 105 ? -20.785 5.073 34.325 1.00 95.81 105 LEU A O 1
ATOM 845 N N . GLY A 1 106 ? -22.449 3.574 34.270 1.00 93.81 106 GLY A N 1
ATOM 846 C CA . GLY A 1 106 ? -21.606 2.483 33.764 1.00 93.81 106 GLY A CA 1
ATOM 847 C C . GLY A 1 106 ? -21.016 2.774 32.379 1.00 93.81 106 GLY A C 1
ATOM 848 O O . GLY A 1 106 ? -19.837 2.520 32.128 1.00 93.81 106 GLY A O 1
ATOM 849 N N . SER A 1 107 ? -21.808 3.377 31.485 1.00 93.31 107 SER A N 1
ATOM 850 C CA . SER A 1 107 ? -21.328 3.792 30.159 1.00 93.31 107 SER A CA 1
ATOM 851 C C . SER A 1 107 ? -20.326 4.948 30.246 1.00 93.31 107 SER A C 1
ATOM 853 O O . SER A 1 107 ? -19.322 4.953 29.530 1.00 93.31 107 SER A O 1
ATOM 855 N N . GLY A 1 108 ? -20.564 5.886 31.172 1.00 95.19 108 GLY A N 1
ATOM 856 C CA . GLY A 1 108 ? -19.654 6.988 31.475 1.00 95.19 108 GLY A CA 1
ATOM 857 C C . GLY A 1 108 ? -18.321 6.479 32.012 1.00 95.19 108 GLY A C 1
ATOM 858 O O . GLY A 1 108 ? -17.278 6.801 31.450 1.00 95.19 108 GLY A O 1
ATOM 859 N N . LEU A 1 109 ? -18.352 5.605 33.020 1.00 97.56 109 LEU A N 1
ATOM 860 C CA . LEU A 1 109 ? -17.164 4.962 33.579 1.00 97.56 109 LEU A CA 1
ATOM 861 C C . LEU A 1 109 ? -16.361 4.246 32.491 1.00 97.56 109 LEU A C 1
ATOM 863 O O . LEU A 1 109 ? -15.155 4.450 32.391 1.00 97.56 109 LEU A O 1
ATOM 867 N N . LYS A 1 110 ? -17.026 3.482 31.613 1.00 96.81 110 LYS A N 1
ATOM 868 C CA . LYS A 1 110 ? -16.320 2.773 30.541 1.00 96.81 110 LYS A CA 1
ATOM 869 C C . LYS A 1 110 ? -15.670 3.714 29.529 1.00 96.81 110 LYS A C 1
ATOM 871 O O . LYS A 1 110 ? -14.616 3.398 28.974 1.00 96.81 110 LYS A O 1
ATOM 876 N N . LYS A 1 111 ? -16.294 4.866 29.278 1.00 97.06 111 LYS A N 1
ATOM 877 C CA . LYS A 1 111 ? -15.719 5.916 28.438 1.00 97.06 111 LYS A CA 1
ATOM 878 C C . LYS A 1 111 ? -14.471 6.519 29.089 1.00 97.06 111 LYS A C 1
ATOM 880 O O . LYS A 1 111 ? -13.460 6.626 28.403 1.00 97.06 111 LYS A O 1
ATOM 885 N N . LEU A 1 112 ? -14.520 6.827 30.387 1.00 98.06 112 LEU A N 1
ATOM 886 C CA . LEU A 1 112 ? -13.360 7.307 31.146 1.00 98.06 112 LEU A CA 1
ATOM 887 C C . LEU A 1 112 ? -12.218 6.280 31.160 1.00 98.06 112 LEU A C 1
ATOM 889 O O . LEU A 1 112 ? -11.086 6.645 30.865 1.00 98.06 112 LEU A O 1
ATOM 893 N N . GLU A 1 113 ? -12.504 5.001 31.422 1.00 98.19 113 GLU A N 1
ATOM 894 C CA . GLU A 1 113 ? -11.500 3.924 31.348 1.00 98.19 113 GLU A CA 1
ATOM 895 C C . GLU A 1 113 ? -10.821 3.887 29.977 1.00 98.19 113 GLU A C 1
ATOM 897 O O . GLU A 1 113 ? -9.599 3.854 29.878 1.00 98.19 113 GLU A O 1
ATOM 902 N N . ARG A 1 114 ? -11.610 3.956 28.898 1.00 98.19 114 ARG A N 1
ATOM 903 C CA . ARG A 1 114 ? -11.068 3.952 27.539 1.00 98.19 114 ARG A CA 1
ATOM 904 C C . ARG A 1 114 ? -10.211 5.186 27.255 1.00 98.19 114 ARG A C 1
ATOM 906 O O . ARG A 1 114 ? -9.213 5.065 26.553 1.00 98.19 114 ARG A O 1
ATOM 913 N N . GLU A 1 115 ? -10.608 6.363 27.729 1.00 98.38 115 GLU A N 1
ATOM 914 C CA . GLU A 1 115 ? -9.808 7.583 27.576 1.00 98.38 115 GLU A CA 1
ATOM 915 C C . GLU A 1 115 ? -8.461 7.441 28.295 1.00 98.38 115 GLU A C 1
ATOM 917 O O . GLU A 1 115 ? -7.423 7.696 27.682 1.00 98.38 115 GLU A O 1
ATOM 922 N N . VAL A 1 116 ? -8.455 6.939 29.534 1.00 98.38 116 VAL A N 1
ATOM 923 C CA . VAL A 1 116 ? -7.224 6.645 30.285 1.00 98.38 116 VAL A CA 1
ATOM 924 C C . VAL A 1 116 ? -6.343 5.639 29.536 1.00 98.38 116 VAL A C 1
ATOM 926 O O . VAL A 1 116 ? -5.174 5.937 29.292 1.00 98.38 116 VAL A O 1
ATOM 929 N N . ASP A 1 117 ? -6.902 4.515 29.076 1.00 98.50 117 ASP A N 1
ATOM 930 C CA . ASP A 1 117 ? -6.171 3.490 28.314 1.00 98.50 117 ASP A CA 1
ATOM 931 C C . ASP A 1 117 ? -5.544 4.054 27.027 1.00 98.50 117 ASP A C 1
ATOM 933 O O . ASP A 1 117 ? -4.423 3.703 26.646 1.00 98.50 117 ASP A O 1
ATOM 937 N N . LEU A 1 118 ? -6.277 4.915 26.311 1.00 98.50 118 LEU A N 1
ATOM 938 C CA . LEU A 1 118 ? -5.788 5.555 25.088 1.00 98.50 118 LEU A CA 1
ATOM 939 C C . LEU A 1 118 ? -4.627 6.505 25.389 1.00 98.50 118 LEU A C 1
ATOM 941 O O . LEU A 1 118 ? -3.631 6.496 24.661 1.00 98.50 118 LEU A O 1
ATOM 945 N N . HIS A 1 119 ? -4.737 7.298 26.455 1.00 98.38 119 HIS A N 1
ATOM 946 C CA . HIS A 1 119 ? -3.682 8.217 26.872 1.00 98.38 119 HIS A CA 1
ATOM 947 C C . HIS A 1 119 ? -2.433 7.487 27.367 1.00 98.38 119 HIS A C 1
ATOM 949 O O . HIS A 1 119 ? -1.325 7.885 27.009 1.00 98.38 119 HIS A O 1
ATOM 955 N N . GLU A 1 120 ? -2.586 6.397 28.115 1.00 98.56 120 GLU A N 1
ATOM 956 C CA . GLU A 1 120 ? -1.463 5.576 28.568 1.00 98.56 120 GLU A CA 1
ATOM 957 C C . GLU A 1 120 ? -0.709 4.964 27.382 1.00 98.56 120 GLU A C 1
ATOM 959 O O . GLU A 1 120 ? 0.512 5.102 27.272 1.00 98.56 120 GLU A O 1
ATOM 964 N N . ARG A 1 121 ? -1.432 4.365 26.428 1.00 98.31 121 ARG A N 1
ATOM 965 C CA . ARG A 1 121 ? -0.823 3.812 25.207 1.00 98.31 121 ARG A CA 1
ATOM 966 C C . ARG A 1 121 ? -0.103 4.882 24.395 1.00 98.31 121 ARG A C 1
ATOM 968 O O . ARG A 1 121 ? 1.000 4.633 23.911 1.00 98.31 121 ARG A O 1
ATOM 975 N N . ALA A 1 122 ? -0.703 6.064 24.255 1.00 98.12 122 ALA A N 1
ATOM 976 C CA . ALA A 1 122 ? -0.079 7.183 23.557 1.00 98.12 122 ALA A CA 1
ATOM 977 C C . ALA A 1 122 ? 1.209 7.638 24.259 1.00 98.12 122 ALA A C 1
ATOM 979 O O . ALA A 1 122 ? 2.229 7.831 23.601 1.00 98.12 122 ALA A O 1
ATOM 980 N N . TYR A 1 123 ? 1.189 7.753 25.588 1.00 98.56 123 TYR A N 1
ATOM 981 C CA . TYR A 1 123 ? 2.360 8.119 26.382 1.00 98.56 123 TYR A CA 1
ATOM 982 C C . TYR A 1 123 ? 3.506 7.108 26.221 1.00 98.56 123 TYR A C 1
ATOM 984 O O . TYR A 1 123 ? 4.641 7.500 25.941 1.00 98.56 123 TYR A O 1
ATOM 992 N N . ILE A 1 124 ? 3.209 5.809 26.324 1.00 98.69 124 ILE A N 1
ATOM 993 C CA . ILE A 1 124 ? 4.202 4.737 26.158 1.00 98.69 124 ILE A CA 1
ATOM 994 C C . ILE A 1 124 ? 4.801 4.760 24.746 1.00 98.69 124 ILE A C 1
ATOM 996 O O . ILE A 1 124 ? 6.017 4.632 24.594 1.00 98.69 124 ILE A O 1
ATOM 1000 N N . GLN A 1 125 ? 3.971 4.959 23.719 1.00 98.44 125 GLN A N 1
ATOM 1001 C CA . GLN A 1 125 ? 4.433 5.044 22.334 1.00 98.44 125 GLN A CA 1
ATOM 1002 C C . GLN A 1 125 ? 5.380 6.232 22.128 1.00 98.44 125 GLN A C 1
ATOM 1004 O O . GLN A 1 125 ? 6.454 6.060 21.559 1.00 98.44 125 GLN A O 1
ATOM 1009 N N . ILE A 1 126 ? 5.029 7.412 22.648 1.00 98.44 126 ILE A N 1
ATOM 1010 C CA . ILE A 1 126 ? 5.880 8.609 22.565 1.00 98.44 126 ILE A CA 1
ATOM 1011 C C . ILE A 1 126 ? 7.231 8.367 23.246 1.00 98.44 126 ILE A C 1
ATOM 1013 O O . ILE A 1 126 ? 8.268 8.747 22.704 1.00 98.44 126 ILE A O 1
ATOM 1017 N N . LEU A 1 127 ? 7.246 7.712 24.410 1.00 98.44 127 LEU A N 1
ATOM 1018 C CA . LEU A 1 127 ? 8.488 7.379 25.110 1.00 98.44 127 LEU A CA 1
ATOM 1019 C C . LEU A 1 127 ? 9.352 6.392 24.309 1.00 98.44 127 LEU A C 1
ATOM 1021 O O . LEU A 1 127 ? 10.573 6.545 24.241 1.00 98.44 127 LEU A O 1
ATOM 1025 N N . HIS A 1 128 ? 8.727 5.390 23.687 1.00 98.38 128 HIS A N 1
ATOM 1026 C CA . HIS A 1 128 ? 9.418 4.440 22.818 1.00 98.38 128 HIS A CA 1
ATOM 1027 C C . HIS A 1 128 ? 10.024 5.130 21.588 1.00 98.38 128 HIS A C 1
ATOM 1029 O O . HIS A 1 128 ? 11.208 4.944 21.299 1.00 98.38 128 HIS A O 1
ATOM 1035 N N . ASP A 1 129 ? 9.242 5.970 20.911 1.00 98.56 129 ASP A N 1
ATOM 1036 C CA . ASP A 1 129 ? 9.671 6.709 19.723 1.00 98.56 129 ASP A CA 1
ATOM 1037 C C . ASP A 1 129 ? 10.791 7.704 20.050 1.00 98.56 129 ASP A C 1
ATOM 1039 O O . ASP A 1 129 ? 11.748 7.831 19.282 1.00 98.56 129 ASP A O 1
ATOM 1043 N N . LEU A 1 130 ? 10.729 8.354 21.216 1.00 98.50 130 LEU A N 1
ATOM 1044 C CA . LEU A 1 130 ? 11.802 9.213 21.716 1.00 98.50 130 LEU A CA 1
ATOM 1045 C C . LEU A 1 130 ? 13.098 8.423 21.932 1.00 98.50 130 LEU A C 1
ATOM 1047 O O . LEU A 1 130 ? 14.152 8.845 21.460 1.00 98.50 130 LEU A O 1
ATOM 1051 N N . ASN A 1 131 ? 13.033 7.266 22.594 1.00 98.19 131 ASN A N 1
ATOM 1052 C CA . ASN A 1 131 ? 14.210 6.414 22.792 1.00 98.19 131 ASN A CA 1
ATOM 1053 C C . ASN A 1 131 ? 14.806 5.957 21.456 1.00 98.19 131 ASN A C 1
ATOM 1055 O O . ASN A 1 131 ? 16.022 5.968 21.277 1.00 98.19 131 ASN A O 1
ATOM 1059 N N . LEU A 1 132 ? 13.963 5.608 20.487 1.00 98.44 132 LEU A N 1
ATOM 1060 C CA . LEU A 1 132 ? 14.400 5.228 19.149 1.00 98.44 132 LEU A CA 1
ATOM 1061 C C . LEU A 1 132 ? 15.063 6.401 18.410 1.00 98.44 132 LEU A C 1
ATOM 1063 O O . LEU A 1 132 ? 16.092 6.215 17.754 1.00 98.44 132 LEU A O 1
ATOM 1067 N N . ALA A 1 133 ? 14.510 7.610 18.526 1.00 98.25 133 ALA A N 1
ATOM 1068 C CA . ALA A 1 133 ? 15.097 8.822 17.963 1.00 98.25 133 ALA A CA 1
ATOM 1069 C C . ALA A 1 133 ? 16.460 9.146 18.595 1.00 98.25 133 ALA A C 1
ATOM 1071 O O . ALA A 1 133 ? 17.401 9.441 17.861 1.00 98.25 133 ALA A O 1
ATOM 1072 N N . LEU A 1 134 ? 16.594 9.008 19.918 1.00 98.12 134 LEU A N 1
ATOM 1073 C CA . LEU A 1 134 ? 17.863 9.184 20.631 1.00 98.12 134 LEU A CA 1
ATOM 1074 C C . LEU A 1 134 ? 18.910 8.152 20.198 1.00 98.12 134 LEU A C 1
ATOM 1076 O O . LEU A 1 134 ? 20.043 8.522 19.910 1.00 98.12 134 LEU A O 1
ATOM 1080 N N . LEU A 1 135 ? 18.533 6.876 20.067 1.00 97.38 135 LEU A N 1
ATOM 1081 C CA . LEU A 1 135 ? 19.433 5.836 19.554 1.00 97.38 135 LEU A CA 1
ATOM 1082 C C . LEU A 1 135 ? 19.891 6.138 18.122 1.00 97.38 135 LEU A C 1
ATOM 1084 O O . LEU A 1 135 ? 21.059 5.944 17.787 1.00 97.38 135 LEU A O 1
ATOM 1088 N N . ARG A 1 136 ? 18.989 6.637 17.268 1.00 96.06 136 ARG A N 1
ATOM 1089 C CA . ARG A 1 136 ? 19.344 7.078 15.912 1.00 96.06 136 ARG A CA 1
ATOM 1090 C C . ARG A 1 136 ? 20.286 8.272 15.935 1.00 96.06 136 ARG A C 1
ATOM 1092 O O . ARG A 1 136 ? 21.253 8.259 15.183 1.00 96.06 136 ARG A O 1
ATOM 1099 N N . GLN A 1 137 ? 20.025 9.266 16.780 1.00 95.44 137 GLN A N 1
ATOM 1100 C CA . GLN A 1 137 ? 20.901 10.420 16.947 1.00 95.44 137 GLN A CA 1
ATOM 1101 C C . GLN A 1 137 ? 22.294 9.974 17.398 1.00 95.44 137 GLN A C 1
ATOM 1103 O O . GLN A 1 137 ? 23.271 10.329 16.752 1.00 95.44 137 GLN A O 1
ATOM 1108 N N . GLN A 1 138 ? 22.383 9.122 18.422 1.00 93.31 138 GLN A N 1
ATOM 1109 C CA . GLN A 1 138 ? 23.651 8.578 18.900 1.00 93.31 138 GLN A CA 1
ATOM 1110 C C . GLN A 1 138 ? 24.369 7.789 17.802 1.00 93.31 138 GLN A C 1
ATOM 1112 O O . GLN A 1 138 ? 25.574 7.925 17.634 1.00 93.31 138 GLN A O 1
ATOM 1117 N N . ASN A 1 139 ? 23.648 6.988 17.014 1.00 91.62 139 ASN A N 1
ATOM 1118 C CA . ASN A 1 139 ? 24.241 6.275 15.885 1.00 91.62 139 ASN A CA 1
ATOM 1119 C C . ASN A 1 139 ? 24.767 7.235 14.806 1.00 91.62 139 ASN A C 1
ATOM 1121 O O . ASN A 1 139 ? 25.837 7.003 14.250 1.00 91.62 139 ASN A O 1
ATOM 1125 N N . VAL A 1 140 ? 24.051 8.325 14.514 1.00 90.50 140 VAL A N 1
ATOM 1126 C CA . VAL A 1 140 ? 24.522 9.372 13.596 1.00 90.50 140 VAL A CA 1
ATOM 1127 C C . VAL A 1 140 ? 25.753 10.067 14.165 1.00 90.50 140 VAL A C 1
ATOM 1129 O O . VAL A 1 140 ? 26.726 10.207 13.446 1.00 90.50 140 VAL A O 1
ATOM 1132 N N . GLU A 1 141 ? 25.769 10.429 15.443 1.00 87.88 141 GLU A N 1
ATOM 1133 C CA . GLU A 1 141 ? 26.935 11.045 16.084 1.00 87.88 141 GLU A CA 1
ATOM 1134 C C . GLU A 1 141 ? 28.148 10.100 16.066 1.00 87.88 141 GLU A C 1
ATOM 1136 O O . GLU A 1 141 ? 29.215 10.483 15.583 1.00 87.88 141 GLU A O 1
ATOM 1141 N N . MET A 1 142 ? 27.971 8.835 16.469 1.00 83.00 142 MET A N 1
ATOM 1142 C CA . MET A 1 142 ? 29.021 7.806 16.428 1.00 83.00 142 MET A CA 1
ATOM 1143 C C . MET A 1 142 ? 29.529 7.539 15.003 1.00 83.00 142 MET A C 1
ATOM 1145 O O . MET A 1 142 ? 30.730 7.389 14.805 1.00 83.00 142 MET A O 1
ATOM 1149 N N . SER A 1 143 ? 28.640 7.501 14.004 1.00 77.00 143 SER A N 1
ATOM 1150 C CA . SER A 1 143 ? 29.012 7.284 12.594 1.00 77.00 143 SER A CA 1
ATOM 1151 C C . SER A 1 143 ? 29.549 8.540 11.897 1.00 77.00 143 SER A C 1
ATOM 1153 O O . SER A 1 143 ? 30.320 8.429 10.947 1.00 77.00 143 SER A O 1
ATOM 1155 N N . SER A 1 144 ? 29.194 9.735 12.375 1.00 67.56 144 SER A N 1
ATOM 1156 C CA . SER A 1 144 ? 29.691 11.021 11.865 1.00 67.56 144 SER A CA 1
ATOM 1157 C C . SER A 1 144 ? 31.126 11.316 12.298 1.00 67.56 144 SER A C 1
ATOM 1159 O O . SER A 1 144 ? 31.817 12.077 11.628 1.00 67.56 144 SER A O 1
ATOM 1161 N N . SER A 1 145 ? 31.592 10.665 13.370 1.00 59.56 145 SER A N 1
ATOM 1162 C CA . SER A 1 145 ? 32.990 10.671 13.807 1.00 59.56 145 SER A CA 1
ATOM 1163 C C . SER A 1 145 ? 33.758 9.442 13.303 1.00 59.56 145 SER A C 1
ATOM 1165 O O . SER A 1 145 ? 34.712 8.994 13.939 1.00 59.56 145 SER A O 1
ATOM 1167 N N . VAL A 1 146 ? 33.363 8.878 12.160 1.00 59.91 146 VAL A N 1
ATOM 1168 C CA . VAL A 1 146 ? 34.275 8.044 11.377 1.00 59.91 146 VAL A CA 1
ATOM 1169 C C . VAL A 1 146 ? 35.204 9.009 10.651 1.00 59.91 146 VAL A C 1
ATOM 1171 O O . VAL A 1 146 ? 34.877 9.534 9.588 1.00 59.91 146 VAL A O 1
ATOM 1174 N N . GLU A 1 147 ? 36.364 9.281 11.252 1.00 59.75 147 GLU A N 1
ATOM 1175 C CA . GLU A 1 147 ? 37.509 9.747 10.477 1.00 59.75 147 GLU A CA 1
ATOM 1176 C C . GLU A 1 147 ? 37.690 8.732 9.344 1.00 59.75 147 GLU A C 1
ATOM 1178 O O . GLU A 1 147 ? 37.701 7.523 9.594 1.00 59.75 147 GLU A O 1
ATOM 1183 N N . VAL A 1 148 ? 37.701 9.207 8.098 1.00 59.66 148 VAL A N 1
ATOM 1184 C CA . VAL A 1 148 ? 37.833 8.376 6.898 1.00 59.66 148 VAL A CA 1
ATOM 1185 C C . VAL A 1 148 ? 39.206 7.699 6.958 1.00 59.66 148 VAL A C 1
ATOM 1187 O O . VAL A 1 148 ? 40.182 8.215 6.430 1.00 59.66 148 VAL A O 1
ATOM 1190 N N . MET A 1 149 ? 39.302 6.579 7.676 1.00 57.28 149 MET A N 1
ATOM 1191 C CA . MET A 1 149 ? 40.539 5.808 7.837 1.00 57.28 149 MET A CA 1
ATOM 1192 C C . MET A 1 149 ? 40.938 5.128 6.531 1.00 57.28 149 MET A C 1
ATOM 1194 O O . MET A 1 149 ? 42.112 4.850 6.333 1.00 57.28 149 MET A O 1
ATOM 1198 N N . ASP A 1 150 ? 39.973 4.934 5.632 1.00 67.00 150 ASP A N 1
ATOM 1199 C CA . ASP A 1 150 ? 40.210 4.598 4.240 1.00 67.00 150 ASP A CA 1
ATOM 1200 C C . ASP A 1 150 ? 39.171 5.312 3.376 1.00 67.00 150 ASP A C 1
ATOM 1202 O O . ASP A 1 150 ? 37.958 5.140 3.534 1.00 67.00 150 ASP A O 1
ATOM 1206 N N . GLU A 1 151 ? 39.653 6.134 2.448 1.00 67.44 151 GLU A N 1
ATOM 1207 C CA . GLU A 1 151 ? 38.836 6.632 1.349 1.00 67.44 151 GLU A CA 1
ATOM 1208 C C . GLU A 1 151 ? 38.307 5.410 0.581 1.00 67.44 151 GLU A C 1
ATOM 1210 O O . GLU A 1 151 ? 39.080 4.476 0.339 1.00 67.44 151 GLU A O 1
ATOM 1215 N N . PRO A 1 152 ? 37.006 5.333 0.228 1.00 59.56 152 PRO A N 1
ATOM 1216 C CA . PRO A 1 152 ? 36.510 4.195 -0.525 1.00 59.56 152 PRO A CA 1
ATOM 1217 C C . PRO A 1 152 ? 37.321 4.113 -1.814 1.00 59.56 152 PRO A C 1
ATOM 1219 O O . PRO A 1 152 ? 37.214 4.992 -2.670 1.00 59.56 152 PRO A O 1
ATOM 1222 N N . ASP A 1 153 ? 38.134 3.061 -1.942 1.00 62.72 153 ASP A N 1
ATOM 1223 C CA . ASP A 1 153 ? 38.910 2.761 -3.142 1.00 62.72 153 ASP A CA 1
ATOM 1224 C C . ASP A 1 153 ? 37.937 2.316 -4.239 1.00 62.72 153 ASP A C 1
ATOM 1226 O O . ASP A 1 153 ? 37.833 1.153 -4.640 1.00 62.72 153 ASP A O 1
ATOM 1230 N N . LEU A 1 154 ? 37.153 3.280 -4.720 1.00 55.56 154 LEU A N 1
ATOM 1231 C CA . LEU A 1 154 ? 36.446 3.220 -5.974 1.00 55.56 154 LEU A CA 1
ATOM 1232 C C . LEU A 1 154 ? 37.534 3.259 -7.039 1.00 55.56 154 LEU A C 1
ATOM 1234 O O . LEU A 1 154 ? 37.763 4.291 -7.674 1.00 55.56 154 LEU A O 1
ATOM 1238 N N . LYS A 1 155 ? 38.206 2.120 -7.251 1.00 59.25 155 LYS A N 1
ATOM 1239 C CA . LYS A 1 155 ? 39.038 1.894 -8.430 1.00 59.25 155 LYS A CA 1
ATOM 1240 C C . LYS A 1 155 ? 38.143 2.103 -9.630 1.00 59.25 155 LYS A C 1
ATOM 1242 O O . LYS A 1 155 ? 37.445 1.196 -10.089 1.00 59.25 155 LYS A O 1
ATOM 1247 N N . SER A 1 156 ? 38.121 3.333 -10.126 1.00 58.09 156 SER A N 1
ATOM 1248 C CA . SER A 1 156 ? 37.346 3.664 -11.294 1.00 58.09 156 SER A CA 1
ATOM 1249 C C . SER A 1 156 ? 37.922 2.817 -12.425 1.00 58.09 156 SER A C 1
ATOM 1251 O O . SER A 1 156 ? 39.034 3.021 -12.913 1.00 58.09 156 SER A O 1
ATOM 1253 N N . LEU A 1 157 ? 37.147 1.840 -12.894 1.00 59.59 157 LEU A N 1
ATOM 1254 C CA . LEU A 1 157 ? 37.414 1.128 -14.146 1.00 59.59 157 LEU A CA 1
ATOM 1255 C C . LEU A 1 157 ? 37.192 2.073 -15.351 1.00 59.59 157 LEU A C 1
ATOM 1257 O O . LEU A 1 157 ? 36.740 1.663 -16.419 1.00 59.59 157 LEU A O 1
ATOM 1261 N N . GLY A 1 158 ? 37.501 3.366 -15.192 1.00 59.69 158 GLY A N 1
ATOM 1262 C CA . GLY A 1 158 ? 37.356 4.418 -16.190 1.00 59.69 158 GLY A CA 1
ATOM 1263 C C . GLY A 1 158 ? 38.279 4.221 -17.389 1.00 59.69 158 GLY A C 1
ATOM 1264 O O . GLY A 1 158 ? 37.997 4.733 -18.466 1.00 59.69 158 GLY A O 1
ATOM 1265 N N . ARG A 1 159 ? 39.331 3.400 -17.260 1.00 63.66 159 ARG A N 1
ATOM 1266 C CA . ARG A 1 159 ? 40.309 3.191 -18.337 1.00 63.66 159 ARG A CA 1
ATOM 1267 C C . ARG A 1 159 ? 39.824 2.278 -19.470 1.00 63.66 159 ARG A C 1
ATOM 1269 O O . ARG A 1 159 ? 40.344 2.372 -20.573 1.00 63.66 159 ARG A O 1
ATOM 1276 N N . LYS A 1 160 ? 38.817 1.423 -19.244 1.00 74.56 160 LYS A N 1
ATOM 1277 C CA . LYS A 1 160 ? 38.314 0.488 -20.276 1.00 74.56 160 LYS A CA 1
ATOM 1278 C C . LYS A 1 160 ? 37.052 0.973 -20.989 1.00 74.56 160 LYS A C 1
ATOM 1280 O O . LYS A 1 160 ? 36.715 0.438 -22.038 1.00 74.56 160 LYS A O 1
ATOM 1285 N N . ARG A 1 161 ? 36.370 2.000 -20.466 1.00 78.81 161 ARG A N 1
ATOM 1286 C CA . ARG A 1 161 ? 35.120 2.511 -21.056 1.00 78.81 161 ARG A CA 1
ATOM 1287 C C . ARG A 1 161 ? 35.337 3.053 -22.468 1.00 78.81 161 ARG A C 1
ATOM 1289 O O . ARG A 1 161 ? 34.631 2.641 -23.377 1.00 78.81 161 ARG A O 1
ATOM 1296 N N . MET A 1 162 ? 36.366 3.878 -22.674 1.00 82.75 162 MET A N 1
ATOM 1297 C CA . MET A 1 162 ? 36.699 4.392 -24.010 1.00 82.75 162 MET A CA 1
ATOM 1298 C C . MET A 1 162 ? 37.110 3.278 -24.981 1.00 82.75 162 MET A C 1
ATOM 1300 O O . MET A 1 162 ? 36.706 3.302 -26.137 1.00 82.75 162 MET A O 1
ATOM 1304 N N . MET A 1 163 ? 37.831 2.255 -24.508 1.00 85.62 163 MET A N 1
ATOM 1305 C CA . MET A 1 163 ? 38.175 1.082 -25.322 1.00 85.62 163 MET A CA 1
ATOM 1306 C C . MET A 1 163 ? 36.925 0.299 -25.751 1.00 85.62 163 MET A C 1
ATOM 1308 O O . MET A 1 163 ? 36.823 -0.096 -26.908 1.00 85.62 163 MET A O 1
ATOM 1312 N N . LEU A 1 164 ? 35.958 0.109 -24.849 1.00 88.38 164 LEU A N 1
ATOM 1313 C CA . LEU A 1 164 ? 34.695 -0.565 -25.160 1.00 88.38 164 LEU A CA 1
ATOM 1314 C C . LEU A 1 164 ? 33.830 0.243 -26.132 1.00 88.38 164 LEU A C 1
ATOM 1316 O O . LEU A 1 164 ? 33.222 -0.343 -27.021 1.00 88.38 164 LEU A O 1
ATOM 1320 N N . VAL A 1 165 ? 33.809 1.573 -26.009 1.00 90.50 165 VAL A N 1
ATOM 1321 C CA . VAL A 1 165 ? 33.096 2.452 -26.951 1.00 90.50 165 VAL A CA 1
ATOM 1322 C C . VAL A 1 165 ? 33.716 2.368 -28.347 1.00 90.50 165 VAL A C 1
ATOM 1324 O O . VAL A 1 165 ? 32.994 2.198 -29.328 1.00 90.50 165 VAL A O 1
ATOM 1327 N N . VAL A 1 166 ? 35.048 2.409 -28.447 1.00 92.50 166 VAL A N 1
ATOM 1328 C CA . VAL A 1 166 ? 35.758 2.255 -29.728 1.00 92.50 166 VAL A CA 1
ATOM 1329 C C . VAL A 1 166 ? 35.530 0.863 -30.326 1.00 92.50 166 VAL A C 1
ATOM 1331 O O . VAL A 1 166 ? 35.284 0.744 -31.526 1.00 92.50 166 VAL A O 1
ATOM 1334 N N . LEU A 1 167 ? 35.545 -0.190 -29.503 1.00 94.19 167 LEU A N 1
ATOM 1335 C CA . LEU A 1 167 ? 35.271 -1.557 -29.949 1.00 94.19 167 LEU A CA 1
ATOM 1336 C C . LEU A 1 167 ? 33.832 -1.706 -30.466 1.00 94.19 167 LEU A C 1
ATOM 1338 O O . LEU A 1 167 ? 33.626 -2.269 -31.540 1.00 94.19 167 LEU 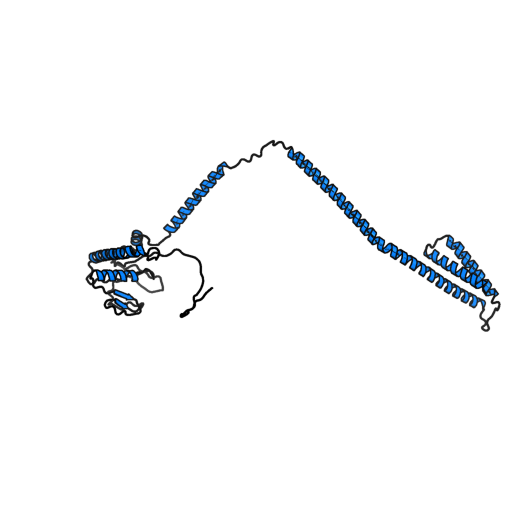A O 1
ATOM 1342 N N . ALA A 1 168 ? 32.848 -1.170 -29.741 1.00 93.94 168 ALA A N 1
ATOM 1343 C CA . ALA A 1 168 ? 31.446 -1.198 -30.150 1.00 93.94 168 ALA A CA 1
ATOM 1344 C C . ALA A 1 168 ? 31.225 -0.456 -31.477 1.00 93.94 168 ALA A C 1
ATOM 1346 O O . ALA A 1 168 ? 30.494 -0.944 -32.340 1.00 93.94 168 ALA A O 1
ATOM 1347 N N . PHE A 1 169 ? 31.903 0.679 -31.675 1.00 95.69 169 PHE A N 1
ATOM 1348 C CA . PHE A 1 169 ? 31.860 1.419 -32.934 1.00 95.69 169 PHE A CA 1
ATOM 1349 C C . PHE A 1 169 ? 32.435 0.608 -34.104 1.00 95.69 169 PHE A C 1
ATOM 1351 O O . PHE A 1 169 ? 31.797 0.509 -35.151 1.00 95.69 169 PHE A O 1
ATOM 1358 N N . LEU A 1 170 ? 33.602 -0.021 -33.922 1.00 96.31 170 LEU A N 1
ATOM 1359 C CA . LEU A 1 170 ? 34.233 -0.847 -34.957 1.00 96.31 170 LEU A CA 1
ATOM 1360 C C . LEU A 1 170 ? 33.365 -2.046 -35.349 1.00 96.31 170 LEU A C 1
ATOM 1362 O O . LEU A 1 170 ? 33.145 -2.284 -36.536 1.00 96.31 170 LEU A O 1
ATOM 1366 N N . VAL A 1 171 ? 32.832 -2.771 -34.362 1.00 97.12 171 VAL A N 1
ATOM 1367 C CA . VAL A 1 171 ? 31.945 -3.919 -34.604 1.00 97.12 171 VAL A CA 1
ATOM 1368 C C . VAL A 1 171 ? 30.670 -3.474 -35.323 1.00 97.12 171 VAL A C 1
ATOM 1370 O O . VAL A 1 171 ? 30.268 -4.107 -36.300 1.00 97.12 171 VAL A O 1
ATOM 1373 N N . GLY A 1 172 ? 30.068 -2.358 -34.902 1.00 97.12 172 GLY A N 1
ATOM 1374 C CA . GLY A 1 172 ? 28.882 -1.798 -35.550 1.00 97.12 172 GLY A CA 1
ATOM 1375 C C . GLY A 1 172 ? 29.129 -1.392 -37.006 1.00 97.12 172 GLY A C 1
ATOM 1376 O O . GLY A 1 172 ? 28.331 -1.725 -37.882 1.00 97.12 172 GLY A O 1
ATOM 1377 N N . ALA A 1 173 ? 30.254 -0.731 -37.292 1.00 95.94 173 ALA A N 1
ATOM 1378 C CA . ALA A 1 173 ? 30.605 -0.312 -38.647 1.00 95.94 173 ALA A CA 1
ATOM 1379 C C . ALA A 1 173 ? 30.820 -1.512 -39.585 1.00 95.94 173 ALA A C 1
ATOM 1381 O O . ALA A 1 173 ? 30.270 -1.543 -40.688 1.00 95.94 173 ALA A O 1
ATOM 1382 N N . ILE A 1 174 ? 31.565 -2.526 -39.130 1.00 96.94 174 ILE A N 1
ATOM 1383 C CA . ILE A 1 174 ? 31.807 -3.753 -39.903 1.00 96.94 174 ILE A CA 1
ATOM 1384 C C . ILE A 1 174 ? 30.487 -4.476 -40.186 1.00 96.94 174 ILE A C 1
ATOM 1386 O O . ILE A 1 174 ? 30.265 -4.927 -41.310 1.00 96.94 174 ILE A O 1
ATOM 1390 N N . PHE A 1 175 ? 29.588 -4.544 -39.202 1.00 96.62 175 PHE A N 1
ATOM 1391 C CA . PHE A 1 175 ? 28.290 -5.192 -39.363 1.00 96.62 175 PHE A CA 1
A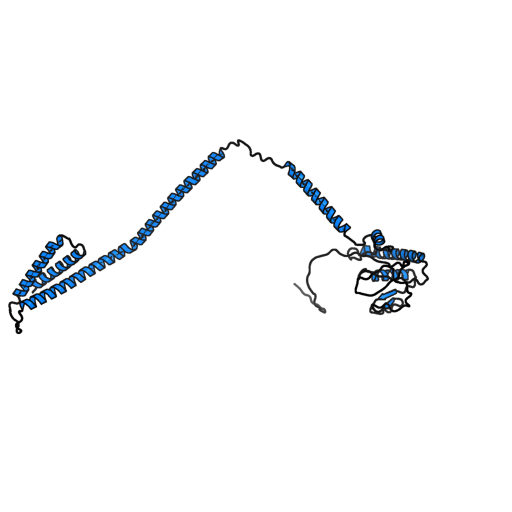TOM 1392 C C . PHE A 1 175 ? 27.422 -4.509 -40.430 1.00 96.62 175 PHE A C 1
ATOM 1394 O O . PHE A 1 175 ? 26.876 -5.187 -41.298 1.00 96.62 175 PHE A O 1
ATOM 1401 N N . ILE A 1 176 ? 27.342 -3.174 -40.426 1.00 96.81 176 ILE A N 1
ATOM 1402 C CA . ILE A 1 176 ? 26.566 -2.420 -41.427 1.00 96.81 176 ILE A CA 1
ATOM 1403 C C . ILE A 1 176 ? 27.138 -2.628 -42.834 1.00 96.81 176 ILE A C 1
ATOM 1405 O O . ILE A 1 176 ? 26.386 -2.894 -43.772 1.00 96.81 176 ILE A O 1
ATOM 1409 N N . ILE A 1 177 ? 28.464 -2.547 -42.985 1.00 96.62 177 ILE A N 1
ATOM 1410 C CA . ILE A 1 177 ? 29.127 -2.772 -44.278 1.00 96.62 177 ILE A CA 1
ATOM 1411 C C . ILE A 1 177 ? 28.859 -4.199 -44.766 1.00 96.62 177 ILE A C 1
ATOM 1413 O O . ILE A 1 177 ? 28.480 -4.394 -45.921 1.00 96.62 177 ILE A O 1
ATOM 1417 N N . SER A 1 178 ? 28.995 -5.191 -43.883 1.00 95.50 178 SER A N 1
ATOM 1418 C CA . SER A 1 178 ? 28.720 -6.593 -44.200 1.00 95.50 178 SER A CA 1
ATOM 1419 C C . SER A 1 178 ? 27.272 -6.808 -44.641 1.00 95.50 178 SER A C 1
ATOM 1421 O O . SER A 1 178 ? 27.040 -7.513 -45.622 1.00 95.50 178 SER A O 1
ATOM 1423 N N . LEU A 1 179 ? 26.307 -6.154 -43.989 1.00 95.62 179 LEU A N 1
ATOM 1424 C CA . LEU A 1 179 ? 24.892 -6.244 -44.347 1.00 95.62 179 LEU A CA 1
ATOM 1425 C C . LEU A 1 179 ? 24.612 -5.669 -45.745 1.00 95.62 179 LEU A C 1
ATOM 1427 O O . LEU A 1 179 ? 23.925 -6.306 -46.543 1.00 95.62 179 LEU A O 1
ATOM 1431 N N . ILE A 1 180 ? 25.170 -4.498 -46.067 1.00 95.12 180 ILE A N 1
ATOM 1432 C CA . ILE A 1 180 ? 25.001 -3.862 -47.386 1.00 95.12 180 ILE A CA 1
ATOM 1433 C C . ILE A 1 180 ? 25.608 -4.738 -48.486 1.00 95.12 180 ILE A C 1
ATOM 1435 O O . ILE A 1 180 ? 24.960 -4.992 -49.502 1.00 95.12 180 ILE A O 1
ATOM 1439 N N . VAL A 1 181 ? 26.828 -5.240 -48.269 1.00 93.25 181 VAL A N 1
ATOM 1440 C CA . VAL A 1 181 ? 27.488 -6.153 -49.213 1.00 93.25 181 VAL A CA 1
ATOM 1441 C C . VAL A 1 181 ? 26.692 -7.448 -49.358 1.00 93.25 181 VAL A C 1
ATOM 1443 O O . VAL A 1 181 ? 26.526 -7.931 -50.474 1.00 93.25 181 VAL A O 1
ATOM 1446 N N . GLY A 1 182 ? 26.154 -7.986 -48.261 1.00 93.19 182 GLY A N 1
ATOM 1447 C CA . GLY A 1 182 ? 25.317 -9.184 -48.274 1.00 93.19 182 GLY A CA 1
ATOM 1448 C C . GLY A 1 182 ? 24.075 -9.019 -49.148 1.00 93.19 182 GLY A C 1
ATOM 1449 O O . GLY A 1 182 ? 23.790 -9.887 -49.970 1.00 93.19 182 GLY A O 1
ATOM 1450 N N . ILE A 1 183 ? 23.374 -7.888 -49.037 1.00 90.12 183 ILE A N 1
ATOM 1451 C CA . ILE A 1 183 ? 22.205 -7.596 -49.878 1.00 90.12 183 ILE A CA 1
ATOM 1452 C C . ILE A 1 183 ? 22.607 -7.469 -51.353 1.00 90.12 183 ILE A C 1
ATOM 1454 O O . ILE A 1 183 ? 21.950 -8.058 -52.207 1.00 90.12 183 ILE A O 1
ATOM 1458 N N . GLU A 1 184 ? 23.689 -6.754 -51.671 1.00 88.62 184 GLU A N 1
ATOM 1459 C CA . GLU A 1 184 ? 24.117 -6.577 -53.068 1.00 88.62 184 GLU A CA 1
ATOM 1460 C C . GLU A 1 184 ? 24.622 -7.889 -53.696 1.00 88.62 184 GLU A C 1
ATOM 1462 O O . GLU A 1 184 ? 24.423 -8.131 -54.887 1.00 88.62 184 GLU A O 1
ATOM 1467 N N . LEU A 1 185 ? 25.240 -8.770 -52.903 1.00 85.44 185 LEU A N 1
ATOM 1468 C CA . LEU A 1 185 ? 25.714 -10.074 -53.374 1.00 85.44 185 LEU A CA 1
ATOM 1469 C C . LEU A 1 185 ? 24.555 -11.052 -53.618 1.00 85.44 185 LEU A C 1
ATOM 1471 O O . LEU A 1 185 ? 24.637 -11.877 -54.529 1.00 85.44 185 LEU A O 1
ATOM 1475 N N . LEU A 1 186 ? 23.466 -10.925 -52.853 1.00 85.19 186 LEU A N 1
ATOM 1476 C CA . LEU A 1 186 ? 22.221 -11.672 -53.055 1.00 85.19 186 LEU A CA 1
ATOM 1477 C C . LEU A 1 186 ? 21.335 -11.083 -54.167 1.00 85.19 186 LEU A C 1
ATOM 1479 O O . LEU A 1 186 ? 20.406 -11.753 -54.624 1.00 85.19 186 LEU A O 1
ATOM 1483 N N . ASP A 1 187 ? 21.607 -9.860 -54.629 1.00 82.19 187 ASP A N 1
ATOM 1484 C CA . ASP A 1 187 ? 20.833 -9.230 -55.693 1.00 82.19 187 ASP A CA 1
ATOM 1485 C C . ASP A 1 187 ? 21.154 -9.855 -57.064 1.00 82.19 187 ASP A C 1
ATOM 1487 O O . ASP A 1 187 ? 22.230 -9.667 -57.649 1.00 82.19 187 ASP A O 1
ATOM 1491 N N . THR A 1 188 ? 20.178 -10.594 -57.596 1.00 74.25 188 THR A N 1
ATOM 1492 C CA . THR A 1 188 ? 20.230 -11.264 -58.906 1.00 74.25 188 THR A CA 1
ATOM 1493 C C . THR A 1 188 ? 19.852 -10.344 -60.072 1.00 74.25 188 THR A C 1
ATOM 1495 O O . THR A 1 188 ? 19.883 -10.768 -61.230 1.00 74.25 188 THR A O 1
ATOM 1498 N N . THR A 1 189 ? 19.544 -9.071 -59.806 1.00 81.25 189 THR A N 1
ATOM 1499 C CA . THR A 1 189 ? 19.142 -8.099 -60.830 1.00 81.25 189 THR A CA 1
ATOM 1500 C C . THR A 1 189 ? 20.265 -7.815 -61.841 1.00 81.25 189 THR A C 1
ATOM 1502 O O . THR A 1 189 ? 21.443 -7.637 -61.498 1.00 81.25 189 THR A O 1
ATOM 1505 N N . LEU A 1 190 ? 19.888 -7.708 -63.120 1.00 81.88 190 LEU A N 1
ATOM 1506 C CA . LEU A 1 190 ? 20.775 -7.355 -64.233 1.00 81.88 190 LEU A CA 1
ATOM 1507 C C . LEU A 1 190 ? 20.983 -5.831 -64.313 1.00 81.88 190 LEU A C 1
ATOM 1509 O O . LEU A 1 190 ? 20.336 -5.149 -65.099 1.00 81.88 190 LEU A O 1
ATOM 1513 N N . LYS A 1 191 ? 21.881 -5.284 -63.482 1.00 81.00 191 LYS A N 1
ATOM 1514 C CA . LYS A 1 191 ? 22.157 -3.830 -63.430 1.00 81.00 191 LYS A CA 1
ATOM 1515 C C . LYS A 1 191 ? 23.220 -3.344 -64.428 1.00 81.00 191 LYS A C 1
ATOM 1517 O O . LYS A 1 191 ? 23.234 -2.167 -64.772 1.00 81.00 191 LYS A O 1
ATOM 1522 N N . THR A 1 192 ? 24.130 -4.217 -64.869 1.00 81.75 192 THR A N 1
ATOM 1523 C CA . THR A 1 192 ? 25.265 -3.858 -65.742 1.00 81.75 192 THR A CA 1
ATOM 1524 C C . THR A 1 192 ? 25.291 -4.702 -67.019 1.00 81.75 192 THR A C 1
ATOM 1526 O O . THR A 1 192 ? 24.883 -5.869 -66.985 1.00 81.75 192 THR A O 1
ATOM 1529 N N . PRO A 1 193 ? 25.793 -4.154 -68.146 1.00 81.62 193 PRO A N 1
ATOM 1530 C CA . PRO A 1 193 ? 25.842 -4.874 -69.421 1.00 81.62 193 PRO A CA 1
ATOM 1531 C C . PRO A 1 193 ? 26.717 -6.131 -69.339 1.00 81.62 193 PRO A C 1
ATOM 1533 O O . PRO A 1 193 ? 26.343 -7.170 -69.874 1.00 81.62 193 PRO A O 1
ATOM 1536 N N . ASP A 1 194 ? 27.820 -6.082 -68.587 1.00 84.38 194 ASP A N 1
ATOM 1537 C CA . ASP A 1 194 ? 28.700 -7.239 -68.387 1.00 84.38 194 ASP A CA 1
ATOM 1538 C C . ASP A 1 194 ? 27.996 -8.373 -67.634 1.00 84.38 194 ASP A C 1
ATOM 1540 O O . ASP A 1 194 ? 28.175 -9.552 -67.949 1.00 84.38 194 ASP A O 1
ATOM 1544 N N . ARG A 1 195 ? 27.162 -8.031 -66.642 1.00 82.19 195 ARG A N 1
ATOM 1545 C CA . ARG A 1 195 ? 26.380 -9.014 -65.882 1.00 82.19 195 ARG A CA 1
ATOM 1546 C C . ARG A 1 195 ? 25.258 -9.599 -66.735 1.00 82.19 195 ARG A C 1
ATOM 1548 O O . ARG A 1 195 ? 25.036 -10.806 -66.671 1.00 82.19 195 ARG A O 1
ATOM 1555 N N . ALA A 1 196 ? 24.606 -8.773 -67.557 1.00 81.75 196 ALA A N 1
ATOM 1556 C CA . ALA A 1 196 ? 23.614 -9.225 -68.529 1.00 81.75 196 ALA A CA 1
ATOM 1557 C C . ALA A 1 196 ? 24.229 -10.228 -69.513 1.00 81.75 196 ALA A C 1
ATOM 1559 O O . ALA A 1 196 ? 23.736 -11.347 -69.608 1.00 81.75 196 ALA A O 1
ATOM 1560 N N . LEU A 1 197 ? 25.363 -9.892 -70.133 1.00 84.31 197 LEU A N 1
ATOM 1561 C CA . LEU A 1 197 ? 26.046 -10.762 -71.092 1.00 84.31 197 LEU A CA 1
ATOM 1562 C C . LEU A 1 197 ? 26.500 -12.090 -70.466 1.00 84.31 197 LEU A C 1
ATOM 1564 O O . LEU A 1 197 ? 26.357 -13.142 -71.086 1.00 84.31 197 LEU A O 1
ATOM 1568 N N . ARG A 1 198 ? 26.998 -12.084 -69.221 1.00 84.25 198 ARG A N 1
ATOM 1569 C CA . ARG A 1 198 ? 27.383 -13.324 -68.515 1.00 84.25 198 ARG A CA 1
ATOM 1570 C C . ARG A 1 198 ? 26.186 -14.204 -68.153 1.00 84.25 198 ARG A C 1
ATOM 1572 O O . ARG A 1 198 ? 26.284 -15.422 -68.282 1.00 84.25 198 ARG A O 1
ATOM 1579 N N . SER A 1 199 ? 25.090 -13.602 -67.690 1.00 81.50 199 SER A N 1
ATOM 1580 C CA . SER A 1 199 ? 23.905 -14.329 -67.215 1.00 81.50 199 SER A CA 1
ATOM 1581 C C . SER A 1 199 ? 23.065 -14.880 -68.370 1.00 81.50 199 SER A C 1
ATOM 1583 O O . SER A 1 199 ? 22.710 -16.057 -68.376 1.00 81.50 199 SER A O 1
ATOM 1585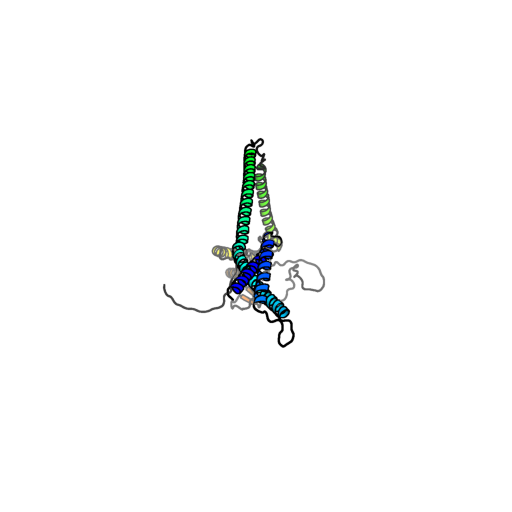 N N . THR A 1 200 ? 22.792 -14.058 -69.386 1.00 80.56 200 THR A N 1
ATOM 1586 C CA . THR A 1 200 ? 21.912 -14.434 -70.501 1.00 80.56 200 THR A CA 1
ATOM 1587 C C . THR A 1 200 ? 22.666 -15.017 -71.695 1.00 80.56 200 THR A C 1
ATOM 1589 O O . THR A 1 200 ? 22.054 -15.689 -72.520 1.00 80.56 200 THR A O 1
ATOM 1592 N N . ARG A 1 201 ? 23.989 -14.796 -71.795 1.00 80.94 201 ARG A N 1
ATOM 1593 C CA . ARG A 1 201 ? 24.824 -15.115 -72.976 1.00 80.94 201 ARG A CA 1
ATOM 1594 C C . ARG A 1 201 ? 24.365 -14.421 -74.263 1.00 80.94 201 ARG A C 1
ATOM 1596 O O . ARG A 1 201 ? 24.729 -14.853 -75.356 1.00 80.94 201 ARG A O 1
ATOM 1603 N N . LEU A 1 202 ? 23.578 -13.357 -74.127 1.00 79.38 202 LEU A N 1
ATOM 1604 C CA . LEU A 1 202 ? 23.090 -12.535 -75.226 1.00 79.38 202 LEU A CA 1
ATOM 1605 C C . LEU A 1 202 ? 23.915 -11.256 -75.312 1.00 79.38 202 LEU A C 1
ATOM 1607 O O . LEU A 1 202 ? 24.375 -10.727 -74.297 1.00 79.38 202 LEU A O 1
ATOM 1611 N N . GLU A 1 203 ? 24.097 -10.757 -76.530 1.00 79.81 203 GLU A N 1
ATOM 1612 C CA . GLU A 1 203 ? 24.764 -9.478 -76.723 1.00 79.81 203 GLU A CA 1
ATOM 1613 C C . GLU A 1 203 ? 23.859 -8.336 -76.254 1.00 79.81 203 GLU A C 1
ATOM 1615 O O . GLU A 1 203 ? 22.656 -8.301 -76.525 1.00 79.81 203 GLU A O 1
ATOM 1620 N N . PHE A 1 204 ? 24.446 -7.401 -75.512 1.00 82.81 204 PHE A N 1
ATOM 1621 C CA . PHE A 1 204 ? 23.725 -6.246 -75.015 1.00 82.81 204 PHE A CA 1
ATOM 1622 C C . PHE A 1 204 ? 23.576 -5.199 -76.120 1.00 82.81 204 PHE A C 1
ATOM 1624 O O . PHE A 1 204 ? 24.540 -4.529 -76.499 1.00 82.81 204 PHE A O 1
ATOM 1631 N N . LEU A 1 205 ? 22.345 -5.019 -76.594 1.00 80.69 205 LEU A N 1
ATOM 1632 C CA . LEU A 1 205 ? 22.049 -4.056 -77.643 1.00 80.69 205 LEU A CA 1
ATOM 1633 C C . LEU A 1 205 ? 22.134 -2.609 -77.132 1.00 80.69 205 LEU A C 1
ATOM 1635 O O . LEU A 1 205 ? 22.995 -1.825 -77.552 1.00 80.69 205 LEU A O 1
ATOM 1639 N N . SER A 1 206 ? 21.244 -2.250 -76.208 1.00 82.44 206 SER A N 1
ATOM 1640 C CA . SER A 1 206 ? 21.116 -0.896 -75.675 1.00 82.44 206 SER A CA 1
ATOM 1641 C C . SER A 1 206 ? 20.379 -0.868 -74.334 1.00 82.44 206 SER A C 1
ATOM 1643 O O . SER A 1 206 ? 19.679 -1.808 -73.964 1.00 82.44 206 SER A O 1
ATOM 1645 N N . ALA A 1 207 ? 20.545 0.241 -73.607 1.00 83.06 207 ALA A N 1
ATOM 1646 C CA . ALA A 1 207 ? 19.735 0.584 -72.441 1.00 83.06 207 ALA A CA 1
ATOM 1647 C C . ALA A 1 207 ? 18.799 1.732 -72.806 1.00 83.06 207 ALA A C 1
ATOM 1649 O O . ALA A 1 207 ? 19.194 2.651 -73.527 1.00 83.06 207 ALA A O 1
ATOM 1650 N N . TYR A 1 208 ? 17.594 1.707 -72.245 1.00 84.75 208 TYR A N 1
ATOM 1651 C CA . TYR A 1 208 ? 16.635 2.796 -72.358 1.00 84.75 208 TYR A CA 1
ATOM 1652 C C . TYR A 1 208 ? 16.329 3.388 -70.976 1.00 84.75 208 TYR A C 1
ATOM 1654 O O . TYR A 1 208 ? 16.201 2.633 -70.007 1.00 84.75 208 TYR A O 1
ATOM 1662 N N . PRO A 1 209 ? 16.240 4.724 -70.841 1.00 83.19 209 PRO A N 1
ATOM 1663 C CA . PRO A 1 209 ? 16.078 5.353 -69.545 1.00 83.19 209 PRO A CA 1
ATOM 1664 C C . PRO A 1 209 ? 14.642 5.192 -69.045 1.00 83.19 209 PRO A C 1
ATOM 1666 O O . PRO A 1 209 ? 13.673 5.245 -69.803 1.00 83.19 209 PRO A O 1
ATOM 1669 N N . LEU A 1 210 ? 14.489 5.057 -67.729 1.00 81.75 210 LEU A N 1
ATOM 1670 C CA . LEU A 1 210 ? 13.169 5.022 -67.115 1.00 81.75 210 LEU A CA 1
ATOM 1671 C C . LEU A 1 210 ? 12.538 6.422 -67.147 1.00 81.75 210 LEU A C 1
ATOM 1673 O O . LEU A 1 210 ? 13.005 7.349 -66.475 1.00 81.75 210 LEU A O 1
ATOM 1677 N N . ILE A 1 211 ? 11.437 6.565 -67.888 1.00 77.62 211 ILE A N 1
ATOM 1678 C CA . ILE A 1 211 ? 10.710 7.831 -68.022 1.00 77.62 211 ILE A CA 1
ATOM 1679 C C . ILE A 1 211 ? 9.981 8.140 -66.705 1.00 77.62 211 ILE A C 1
ATOM 1681 O O . ILE A 1 211 ? 8.869 7.682 -66.452 1.00 77.62 211 ILE A O 1
ATOM 1685 N N 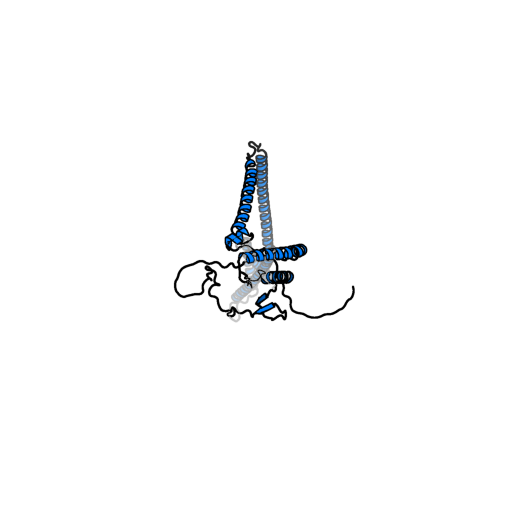. ARG A 1 212 ? 10.626 8.916 -65.827 1.00 78.62 212 ARG A N 1
ATOM 1686 C CA . ARG A 1 212 ? 10.021 9.480 -64.608 1.00 78.62 212 ARG A CA 1
ATOM 1687 C C . ARG A 1 212 ? 9.820 10.985 -64.774 1.00 78.62 212 ARG A C 1
ATOM 1689 O O . ARG A 1 212 ? 10.743 11.661 -65.219 1.00 78.62 212 ARG A O 1
ATOM 1696 N N . ARG A 1 213 ? 8.687 11.520 -64.288 1.00 76.94 213 ARG A N 1
ATOM 1697 C CA . ARG A 1 213 ? 8.385 12.974 -64.264 1.00 76.94 213 ARG A CA 1
ATOM 1698 C C . ARG A 1 213 ? 9.522 13.825 -63.683 1.00 76.94 213 ARG A C 1
ATOM 1700 O O . ARG A 1 213 ? 9.820 14.894 -64.190 1.00 76.94 213 ARG A O 1
ATOM 1707 N N . LYS A 1 214 ? 10.225 13.320 -62.659 1.00 79.62 214 LYS A N 1
ATOM 1708 C CA . LYS A 1 214 ? 11.358 14.020 -62.020 1.00 79.62 214 LYS A CA 1
ATOM 1709 C C . LYS A 1 214 ? 12.499 14.361 -62.995 1.00 79.62 214 LYS A C 1
ATOM 1711 O O . LYS A 1 214 ? 13.212 15.330 -62.771 1.00 79.62 214 LYS A O 1
ATOM 1716 N N . TYR A 1 215 ? 12.669 13.575 -64.056 1.00 80.81 215 TYR A N 1
ATOM 1717 C CA . TYR A 1 215 ? 13.769 13.702 -65.012 1.00 80.81 215 TYR A CA 1
ATOM 1718 C C . TYR A 1 215 ? 13.276 13.988 -66.431 1.00 80.81 215 TYR A C 1
ATOM 1720 O O . TYR A 1 215 ? 13.993 13.733 -67.389 1.00 80.81 215 TYR A O 1
ATOM 1728 N N . GLU A 1 216 ? 12.063 14.517 -66.585 1.00 80.25 216 GLU A N 1
ATOM 1729 C CA . GLU A 1 216 ? 11.391 14.662 -67.881 1.00 80.25 216 GLU A CA 1
ATOM 1730 C C . GLU A 1 216 ? 12.214 15.456 -68.905 1.00 80.25 216 GLU A C 1
ATOM 1732 O O . GLU A 1 216 ? 12.426 14.976 -70.015 1.00 80.25 216 GLU A O 1
ATOM 1737 N N . LYS A 1 217 ? 12.795 16.595 -68.503 1.00 81.50 217 LYS A N 1
ATOM 1738 C CA . LYS A 1 217 ? 13.661 17.410 -69.376 1.00 81.50 217 LYS A CA 1
ATOM 1739 C C . LYS A 1 217 ? 14.912 16.658 -69.846 1.00 81.50 217 LYS A C 1
ATOM 1741 O O . LYS A 1 217 ? 15.294 16.753 -71.005 1.00 81.50 217 LYS A O 1
ATOM 1746 N N . MET A 1 218 ? 15.543 15.903 -68.946 1.00 81.06 218 MET A N 1
ATOM 1747 C CA . MET A 1 218 ? 16.744 15.124 -69.260 1.00 81.06 218 MET A CA 1
ATOM 1748 C C . MET A 1 218 ? 16.397 13.906 -70.127 1.00 81.06 218 MET A C 1
ATOM 1750 O O . MET A 1 218 ? 17.090 13.611 -71.095 1.00 81.06 218 MET A O 1
ATOM 1754 N N . ASN A 1 219 ? 15.291 13.229 -69.819 1.00 83.62 219 ASN A N 1
ATOM 1755 C CA . ASN A 1 219 ? 14.807 12.072 -70.563 1.00 83.62 219 ASN A CA 1
ATOM 1756 C C . ASN A 1 219 ? 14.389 12.450 -71.987 1.00 83.62 219 ASN A C 1
ATOM 1758 O O . ASN A 1 219 ? 14.689 11.696 -72.905 1.00 83.62 219 ASN A O 1
ATOM 1762 N N . ALA A 1 220 ? 13.777 13.623 -72.181 1.00 82.69 220 ALA A N 1
ATOM 1763 C CA . ALA A 1 220 ? 13.426 14.135 -73.504 1.00 82.69 220 ALA A CA 1
ATOM 1764 C C . ALA A 1 220 ? 14.653 14.305 -74.417 1.00 82.69 220 ALA A C 1
ATOM 1766 O O . ALA A 1 220 ? 14.546 14.110 -75.623 1.00 82.69 220 ALA A O 1
ATOM 1767 N N . TYR A 1 221 ? 15.823 14.613 -73.848 1.00 85.38 221 TYR A N 1
ATOM 1768 C CA . TYR A 1 221 ? 17.072 14.731 -74.602 1.00 85.38 221 TYR A CA 1
ATOM 1769 C C . TYR A 1 221 ? 17.805 13.389 -74.767 1.00 85.38 221 TYR A C 1
ATOM 1771 O O . TYR A 1 221 ? 18.285 13.062 -75.850 1.00 85.38 221 TYR A O 1
ATOM 1779 N N . ILE A 1 222 ? 17.887 12.584 -73.704 1.00 87.00 222 ILE A N 1
ATOM 1780 C CA . ILE A 1 222 ? 18.692 11.352 -73.691 1.00 87.00 222 ILE A CA 1
ATOM 1781 C C . ILE A 1 222 ? 17.990 10.189 -74.407 1.00 87.00 222 ILE A C 1
ATOM 1783 O O . ILE A 1 222 ? 18.652 9.415 -75.099 1.00 87.00 222 ILE A O 1
ATOM 1787 N N . ALA A 1 223 ? 16.669 10.048 -74.264 1.00 85.56 223 ALA A N 1
ATOM 1788 C CA . ALA A 1 223 ? 15.912 8.963 -74.890 1.00 85.56 223 ALA A CA 1
ATOM 1789 C C . ALA A 1 223 ? 16.098 8.895 -76.419 1.00 85.56 223 ALA A C 1
ATOM 1791 O O . ALA A 1 223 ? 16.518 7.839 -76.896 1.00 85.56 223 ALA A O 1
ATOM 1792 N N . PRO A 1 224 ? 15.894 9.979 -77.200 1.00 85.94 224 PRO A N 1
ATOM 1793 C CA . PRO A 1 224 ? 16.071 9.917 -78.650 1.00 85.94 224 PRO A CA 1
ATOM 1794 C C . PRO A 1 224 ? 17.510 9.585 -79.066 1.00 85.94 224 PRO A C 1
ATOM 1796 O O . PRO A 1 224 ? 17.704 8.910 -80.074 1.00 85.94 224 PRO A O 1
ATOM 1799 N N . LEU A 1 225 ? 18.514 10.018 -78.294 1.00 87.25 225 LEU A N 1
ATOM 1800 C CA . LEU A 1 225 ? 19.923 9.709 -78.552 1.00 87.25 225 LEU A CA 1
ATOM 1801 C C . LEU A 1 225 ? 20.224 8.217 -78.340 1.00 87.25 225 LEU A C 1
ATOM 1803 O O . LEU A 1 225 ? 20.929 7.601 -79.141 1.00 87.25 225 LEU A O 1
ATOM 1807 N N . LEU A 1 226 ? 19.682 7.625 -77.272 1.00 87.94 226 LEU A N 1
ATOM 1808 C CA . LEU A 1 226 ? 19.848 6.200 -76.979 1.00 87.94 226 LEU A CA 1
ATOM 1809 C C . LEU A 1 226 ? 19.111 5.319 -77.990 1.00 87.94 226 LEU A C 1
ATOM 1811 O O . LEU A 1 226 ? 19.660 4.293 -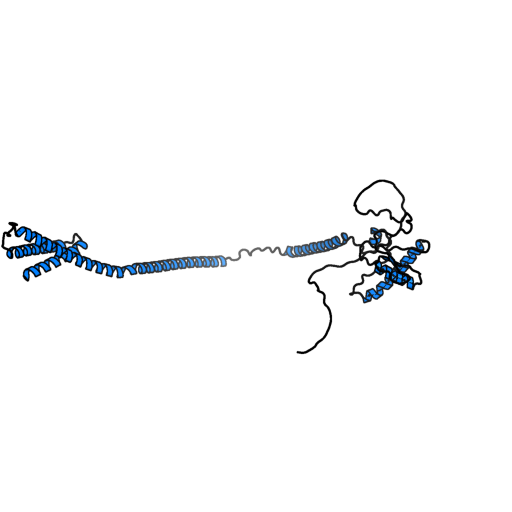78.389 1.00 87.94 226 LEU A O 1
ATOM 1815 N N . VAL A 1 227 ? 17.935 5.745 -78.461 1.00 87.56 227 VAL A N 1
ATOM 1816 C CA . VAL A 1 227 ? 17.216 5.069 -79.552 1.00 87.56 227 VAL A CA 1
ATOM 1817 C C . VAL A 1 227 ? 18.055 5.089 -80.830 1.00 87.56 227 VAL A C 1
ATOM 1819 O O . VAL A 1 227 ? 18.326 4.024 -81.382 1.00 87.56 227 VAL A O 1
ATOM 1822 N N . THR A 1 228 ? 18.581 6.246 -81.250 1.00 87.44 228 THR A N 1
ATOM 1823 C CA . THR A 1 228 ? 19.469 6.323 -82.427 1.00 87.44 228 THR A CA 1
ATOM 1824 C C . THR A 1 228 ? 20.708 5.437 -82.272 1.00 87.44 228 THR A C 1
ATOM 1826 O O . THR A 1 228 ? 21.083 4.725 -83.201 1.00 87.44 228 THR A O 1
ATOM 1829 N N . ARG A 1 229 ? 21.331 5.419 -81.087 1.00 87.88 229 ARG A N 1
ATOM 1830 C CA . ARG A 1 229 ? 22.493 4.559 -80.811 1.00 87.88 229 ARG A CA 1
ATOM 1831 C C . ARG A 1 229 ? 22.145 3.068 -80.815 1.00 87.88 229 ARG A C 1
ATOM 1833 O O . ARG A 1 229 ? 22.988 2.245 -81.159 1.00 87.88 229 ARG A O 1
ATOM 1840 N N . SER A 1 230 ? 20.933 2.711 -80.403 1.00 86.81 230 SER A N 1
ATOM 1841 C CA . SER A 1 230 ? 20.455 1.330 -80.470 1.00 86.81 230 SER A CA 1
ATOM 1842 C C . SER A 1 230 ? 20.181 0.890 -81.904 1.00 86.81 230 SER A C 1
ATOM 1844 O O . SER A 1 230 ? 20.550 -0.221 -8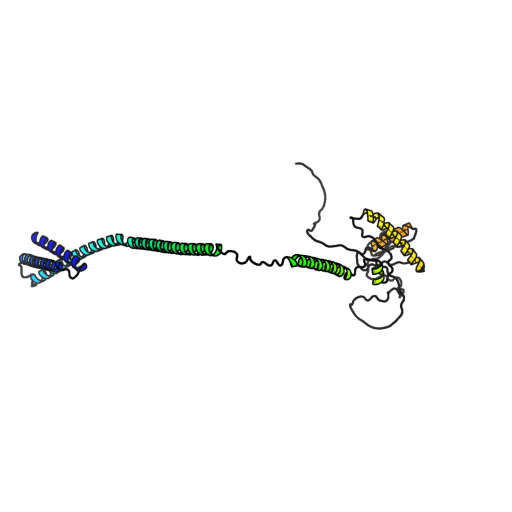2.268 1.00 86.81 230 SER A O 1
ATOM 1846 N N . LEU A 1 231 ? 19.642 1.788 -82.732 1.00 86.12 231 LEU A N 1
ATOM 1847 C CA . LEU A 1 231 ? 19.397 1.559 -84.151 1.00 86.12 231 LEU A CA 1
ATOM 1848 C C . LEU A 1 231 ? 20.716 1.335 -84.902 1.00 86.12 231 LEU A C 1
ATOM 1850 O O . LEU A 1 231 ? 20.856 0.322 -85.578 1.00 86.12 231 LEU A O 1
ATOM 1854 N N . SER A 1 232 ? 21.727 2.186 -84.702 1.00 86.56 232 SER A N 1
ATOM 1855 C CA . SER A 1 232 ? 23.028 1.995 -85.363 1.00 86.56 232 SER A CA 1
ATOM 1856 C C . SER A 1 232 ? 23.711 0.684 -84.960 1.00 86.56 232 SER A C 1
ATOM 1858 O O . SER A 1 232 ? 24.319 0.012 -85.791 1.00 86.56 232 SER A O 1
ATOM 1860 N N . ARG A 1 233 ? 23.574 0.261 -83.696 1.00 86.19 233 ARG A N 1
ATOM 1861 C CA . ARG A 1 233 ? 24.045 -1.061 -83.254 1.00 86.19 233 ARG A CA 1
ATOM 1862 C C . ARG A 1 233 ? 23.261 -2.208 -83.884 1.00 86.19 233 ARG A C 1
ATOM 1864 O O . ARG A 1 233 ? 23.878 -3.202 -84.256 1.00 86.19 233 ARG A O 1
ATOM 1871 N N . LEU A 1 234 ? 21.940 -2.074 -84.020 1.00 83.56 234 LEU A N 1
ATOM 1872 C CA . LEU A 1 234 ? 21.111 -3.055 -84.724 1.00 83.56 234 LEU A CA 1
ATOM 1873 C C . LEU A 1 234 ? 21.533 -3.191 -86.185 1.00 83.56 234 LEU A C 1
ATOM 1875 O O . LEU A 1 234 ? 21.679 -4.309 -86.661 1.00 83.56 234 LEU A O 1
ATOM 1879 N N . GLU A 1 235 ? 21.765 -2.084 -86.886 1.00 81.88 235 GLU A N 1
ATOM 1880 C CA . GLU A 1 235 ? 22.216 -2.100 -88.281 1.00 81.88 235 GLU A CA 1
ATOM 1881 C C . GLU A 1 235 ? 23.564 -2.802 -88.438 1.00 81.88 235 GLU A C 1
ATOM 1883 O O . GLU A 1 235 ? 23.716 -3.636 -89.329 1.00 81.88 235 GLU A O 1
ATOM 1888 N N . ILE A 1 236 ? 24.522 -2.529 -87.545 1.00 83.31 236 ILE A N 1
ATOM 1889 C CA . ILE A 1 236 ? 25.821 -3.215 -87.532 1.00 83.31 236 ILE A CA 1
ATOM 1890 C C . ILE A 1 236 ? 25.631 -4.719 -87.293 1.00 83.31 236 ILE A C 1
ATOM 1892 O O . ILE A 1 236 ? 26.204 -5.530 -88.021 1.00 83.31 236 ILE A O 1
ATOM 1896 N N . ALA A 1 237 ? 24.803 -5.100 -86.317 1.00 80.69 237 ALA A N 1
ATOM 1897 C CA . ALA A 1 237 ? 24.523 -6.504 -86.019 1.00 80.69 237 ALA A CA 1
ATOM 1898 C C . ALA A 1 237 ? 23.833 -7.217 -87.199 1.00 80.69 237 ALA A C 1
ATOM 1900 O O . ALA A 1 237 ? 24.193 -8.341 -87.553 1.00 80.69 237 ALA A O 1
ATOM 1901 N N . LEU A 1 238 ? 22.886 -6.548 -87.862 1.00 77.62 238 LEU A N 1
ATOM 1902 C CA . LEU A 1 238 ? 22.207 -7.064 -89.051 1.00 77.62 238 LEU A CA 1
ATOM 1903 C C . LEU A 1 238 ? 23.170 -7.209 -90.233 1.00 77.62 238 LEU A C 1
ATOM 1905 O O . LEU A 1 238 ? 23.154 -8.246 -90.897 1.00 77.62 238 LEU A O 1
ATOM 1909 N N . ALA A 1 239 ? 24.037 -6.222 -90.465 1.00 78.31 239 ALA A N 1
ATOM 1910 C CA . ALA A 1 239 ? 25.039 -6.261 -91.527 1.00 78.31 239 ALA A CA 1
ATOM 1911 C C . ALA A 1 239 ? 26.039 -7.411 -91.332 1.00 78.31 239 ALA A C 1
ATOM 1913 O O . ALA A 1 239 ? 26.395 -8.084 -92.295 1.00 78.31 239 ALA A O 1
ATOM 1914 N N . GLN A 1 240 ? 26.443 -7.689 -90.089 1.00 77.56 240 GLN A N 1
ATOM 1915 C CA . GLN A 1 240 ? 27.315 -8.824 -89.764 1.00 77.56 240 GLN A CA 1
ATOM 1916 C C . GLN A 1 240 ? 26.625 -10.182 -89.944 1.00 77.56 240 GLN A C 1
ATOM 1918 O O . GLN A 1 240 ? 27.282 -11.173 -90.256 1.00 77.56 240 GLN A O 1
ATOM 1923 N N . SER A 1 241 ? 25.304 -10.242 -89.763 1.00 68.38 241 SER A N 1
ATOM 1924 C CA . SER A 1 241 ? 24.547 -11.497 -89.811 1.00 68.38 241 SER A CA 1
ATOM 1925 C C . SER A 1 241 ? 24.300 -12.055 -91.223 1.00 68.38 241 SER A C 1
ATOM 1927 O O . SER A 1 241 ? 23.769 -13.158 -91.331 1.00 68.38 241 SER A O 1
ATOM 1929 N N . ASN A 1 242 ? 24.674 -11.335 -92.297 1.00 62.66 242 ASN A N 1
ATOM 1930 C CA . ASN A 1 242 ? 24.425 -11.713 -93.704 1.00 62.66 242 ASN A CA 1
ATOM 1931 C C . ASN A 1 242 ? 22.992 -12.239 -93.952 1.00 62.66 242 ASN A C 1
ATOM 1933 O O . ASN A 1 242 ? 22.773 -13.155 -94.747 1.00 62.66 242 ASN A O 1
ATOM 1937 N N . ALA A 1 243 ? 22.002 -11.680 -93.251 1.00 60.72 243 ALA A N 1
ATOM 1938 C CA . ALA A 1 243 ? 20.616 -12.105 -93.375 1.00 60.72 243 ALA A CA 1
ATOM 1939 C C . ALA A 1 243 ? 20.046 -11.707 -94.748 1.00 60.72 243 ALA A C 1
ATOM 1941 O O . ALA A 1 243 ? 20.213 -10.572 -95.206 1.00 60.72 243 ALA A O 1
ATOM 1942 N N . ALA A 1 244 ? 19.350 -12.639 -95.406 1.00 58.31 244 ALA A N 1
ATOM 1943 C CA . ALA A 1 244 ? 18.643 -12.369 -96.653 1.00 58.31 244 ALA A CA 1
ATOM 1944 C C . ALA A 1 244 ? 17.577 -11.279 -96.434 1.00 58.31 244 ALA A C 1
ATOM 1946 O O . ALA A 1 244 ? 16.795 -11.348 -95.488 1.00 58.31 244 ALA A O 1
ATOM 1947 N N . LYS A 1 245 ? 17.547 -10.259 -97.300 1.00 63.16 245 LYS A N 1
ATOM 1948 C CA . LYS A 1 245 ? 16.524 -9.201 -97.259 1.00 63.16 245 LYS A CA 1
ATOM 1949 C C . LYS A 1 245 ? 15.193 -9.767 -97.795 1.00 63.16 245 LYS A C 1
ATOM 1951 O O . LYS A 1 245 ? 15.232 -10.403 -98.849 1.00 63.16 245 LYS A O 1
ATOM 1956 N N . PRO A 1 246 ? 14.033 -9.517 -97.153 1.00 62.03 246 PRO A N 1
ATOM 1957 C CA . PRO A 1 246 ? 13.802 -8.616 -96.016 1.00 62.03 246 PRO A CA 1
ATOM 1958 C C . PRO A 1 246 ? 14.177 -9.219 -94.649 1.00 62.03 246 PRO A C 1
ATOM 1960 O O . PRO A 1 246 ? 13.874 -10.372 -94.360 1.00 62.03 246 PRO A O 1
ATOM 1963 N N . ALA A 1 247 ? 14.799 -8.409 -93.785 1.00 68.56 247 ALA A N 1
ATOM 1964 C CA . ALA A 1 247 ? 15.172 -8.819 -92.432 1.00 68.56 247 ALA A CA 1
ATOM 1965 C C . ALA A 1 247 ? 13.948 -8.803 -91.500 1.00 68.56 247 ALA A C 1
ATOM 1967 O O . ALA A 1 247 ? 13.378 -7.746 -91.236 1.00 68.56 247 ALA A O 1
ATOM 1968 N N . SER A 1 248 ? 13.556 -9.969 -90.985 1.00 72.69 248 SER A N 1
ATOM 1969 C CA . SER A 1 248 ? 12.513 -10.102 -89.963 1.00 72.69 248 SER A CA 1
ATOM 1970 C C . SER A 1 248 ? 13.125 -10.079 -88.562 1.00 72.69 248 SER A C 1
ATOM 1972 O O . SER A 1 248 ? 14.032 -10.864 -88.279 1.00 72.69 248 SER A O 1
ATOM 1974 N N . MET A 1 249 ? 12.609 -9.232 -87.670 1.00 74.56 249 MET A N 1
ATOM 1975 C CA . MET A 1 249 ? 13.060 -9.134 -86.279 1.00 74.56 249 MET A CA 1
ATOM 1976 C C . MET A 1 249 ? 11.888 -9.352 -85.325 1.00 74.56 249 MET A C 1
ATOM 1978 O O . MET A 1 249 ? 10.849 -8.714 -85.466 1.00 74.56 249 MET A O 1
ATOM 1982 N N . ALA A 1 250 ? 12.075 -10.232 -84.342 1.00 79.31 250 ALA A N 1
ATOM 1983 C CA . ALA A 1 250 ? 11.108 -10.468 -83.278 1.00 79.31 250 ALA A CA 1
ATOM 1984 C C . ALA A 1 250 ? 11.613 -9.858 -81.966 1.00 79.31 250 ALA A C 1
ATOM 1986 O O . ALA A 1 250 ? 12.763 -10.070 -81.575 1.00 79.31 250 ALA A O 1
ATOM 1987 N N . TRP A 1 251 ? 10.736 -9.126 -81.282 1.00 78.19 251 TRP A N 1
ATOM 1988 C CA . TRP A 1 251 ? 10.992 -8.551 -79.965 1.00 78.19 251 TRP A CA 1
ATOM 1989 C C . TRP A 1 251 ? 10.151 -9.291 -78.931 1.00 78.19 251 TRP A C 1
ATOM 1991 O O . TRP A 1 251 ? 8.944 -9.435 -79.106 1.00 78.19 251 TRP A O 1
ATOM 2001 N N . ALA A 1 252 ? 10.785 -9.756 -77.857 1.00 79.00 252 ALA A N 1
ATOM 2002 C CA . ALA A 1 252 ? 10.123 -10.481 -76.779 1.00 79.00 252 ALA A CA 1
ATOM 2003 C C . ALA A 1 252 ? 10.553 -9.925 -75.415 1.00 79.00 252 ALA A C 1
ATOM 2005 O O . ALA A 1 252 ? 11.680 -9.460 -75.251 1.00 79.00 252 ALA A O 1
ATOM 2006 N N . SER A 1 253 ? 9.645 -9.981 -74.444 1.00 75.56 253 SER A N 1
ATOM 2007 C CA . SER A 1 253 ? 9.881 -9.622 -73.039 1.00 75.56 253 SER A CA 1
ATOM 2008 C C . SER A 1 253 ? 9.718 -10.844 -72.144 1.00 75.56 253 SER A C 1
ATOM 2010 O O . SER A 1 253 ? 8.913 -11.725 -72.451 1.00 75.56 253 SER A O 1
ATOM 2012 N N . VAL A 1 254 ? 10.448 -10.888 -71.029 1.00 76.62 254 VAL A N 1
ATOM 2013 C CA . VAL A 1 254 ? 10.334 -11.985 -70.047 1.00 76.62 254 VAL A CA 1
ATOM 2014 C C . VAL A 1 254 ? 9.132 -11.756 -69.133 1.00 76.62 254 VAL A C 1
ATOM 2016 O O . VAL A 1 254 ? 8.412 -12.695 -68.798 1.00 76.62 254 VAL A O 1
ATOM 2019 N N . LEU A 1 255 ? 8.893 -10.503 -68.751 1.00 75.31 255 LEU A N 1
ATOM 2020 C CA . LEU A 1 255 ? 7.770 -10.086 -67.921 1.00 75.31 255 LEU A CA 1
ATOM 2021 C C . LEU A 1 255 ? 6.889 -9.061 -68.640 1.00 75.31 255 LEU A C 1
ATOM 2023 O O . LEU A 1 255 ? 7.328 -8.283 -69.488 1.00 75.31 255 LEU A O 1
ATOM 2027 N N . GLY A 1 256 ? 5.619 -9.010 -68.235 1.00 71.12 256 GLY A N 1
ATOM 2028 C CA . GLY A 1 256 ? 4.730 -7.923 -68.627 1.00 71.12 256 GLY A CA 1
ATOM 2029 C C . GLY A 1 256 ? 5.243 -6.574 -68.108 1.00 71.12 256 GLY A C 1
ATOM 2030 O O . GLY A 1 256 ? 5.739 -6.479 -66.985 1.00 71.12 256 GLY A O 1
ATOM 2031 N N . ARG A 1 257 ? 5.061 -5.512 -68.907 1.00 71.81 257 ARG A N 1
ATOM 2032 C CA . ARG A 1 257 ? 5.442 -4.113 -68.594 1.00 71.81 257 ARG A CA 1
ATOM 2033 C C . ARG A 1 257 ? 6.952 -3.811 -68.585 1.00 71.81 257 ARG A C 1
ATOM 2035 O O . ARG A 1 257 ? 7.373 -2.852 -67.943 1.00 71.81 257 ARG A O 1
ATOM 2042 N N . GLU A 1 258 ? 7.753 -4.548 -69.355 1.00 77.81 258 GLU A N 1
ATOM 2043 C CA . GLU A 1 258 ? 9.177 -4.231 -69.598 1.00 77.81 258 GLU A CA 1
ATOM 2044 C C . GLU A 1 258 ? 9.405 -3.065 -70.583 1.00 77.81 258 GLU A C 1
ATOM 2046 O O . GLU A 1 258 ? 10.511 -2.541 -70.675 1.00 77.81 258 GLU A O 1
ATOM 2051 N N . GLY A 1 259 ? 8.358 -2.611 -71.284 1.00 75.94 259 GLY A N 1
ATOM 2052 C CA . GLY A 1 259 ? 8.430 -1.459 -72.194 1.00 75.94 259 GLY A CA 1
ATOM 2053 C C . GLY A 1 259 ? 8.872 -1.795 -73.623 1.00 75.94 259 GLY A C 1
ATOM 2054 O O . GLY A 1 259 ? 9.202 -0.890 -74.389 1.00 75.94 259 GLY A O 1
ATOM 2055 N N . THR A 1 260 ? 8.846 -3.069 -74.019 1.00 80.75 260 THR A N 1
ATOM 2056 C CA . THR A 1 260 ? 9.184 -3.522 -75.381 1.00 80.75 260 THR A CA 1
ATOM 2057 C C . THR A 1 260 ? 8.337 -2.844 -76.455 1.00 80.75 260 THR A C 1
ATOM 2059 O O . THR A 1 260 ? 8.892 -2.346 -77.429 1.00 80.75 260 THR A O 1
ATOM 2062 N N . THR A 1 261 ? 7.023 -2.725 -76.253 1.00 81.25 261 THR A N 1
ATOM 2063 C CA . THR A 1 261 ? 6.107 -2.047 -77.190 1.00 81.25 261 THR A CA 1
ATOM 2064 C C . THR A 1 261 ? 6.473 -0.578 -77.401 1.00 81.25 261 THR A C 1
ATOM 2066 O O . THR A 1 261 ? 6.540 -0.107 -78.534 1.00 81.25 261 THR A O 1
ATOM 2069 N N . THR A 1 262 ? 6.791 0.141 -76.321 1.00 81.25 262 THR A N 1
ATOM 2070 C CA . THR A 1 262 ? 7.200 1.550 -76.396 1.00 81.25 262 THR A CA 1
ATOM 2071 C C . THR A 1 262 ? 8.539 1.738 -77.105 1.00 81.25 262 THR A C 1
ATOM 2073 O O . THR A 1 262 ? 8.686 2.690 -77.866 1.00 81.25 262 THR A O 1
ATOM 2076 N N . LEU A 1 263 ? 9.497 0.825 -76.906 1.00 83.38 263 LEU A N 1
ATOM 2077 C CA . LEU A 1 263 ? 10.786 0.861 -77.603 1.00 83.38 263 LEU A CA 1
ATOM 2078 C C . LEU A 1 263 ? 10.652 0.520 -79.082 1.00 83.38 263 LEU A C 1
ATOM 2080 O O . LEU A 1 263 ? 11.237 1.205 -79.916 1.00 83.38 263 LEU A O 1
ATOM 2084 N N . CYS A 1 264 ? 9.873 -0.515 -79.403 1.00 83.25 264 CYS A N 1
ATOM 2085 C CA . CYS A 1 264 ? 9.639 -0.932 -80.781 1.00 83.25 264 CYS A CA 1
ATOM 2086 C C . CYS A 1 264 ? 9.014 0.201 -81.587 1.00 83.25 264 CYS A C 1
ATOM 2088 O O . CYS A 1 264 ? 9.519 0.519 -82.657 1.00 83.25 264 CYS A O 1
ATOM 2090 N N . ARG A 1 265 ? 7.984 0.863 -81.047 1.00 82.69 265 ARG A N 1
ATOM 2091 C CA . ARG A 1 265 ? 7.337 1.999 -81.713 1.00 82.69 265 ARG A CA 1
ATOM 2092 C C . ARG A 1 265 ? 8.333 3.116 -82.033 1.00 82.69 265 ARG A C 1
ATOM 2094 O O . ARG A 1 265 ? 8.423 3.538 -83.178 1.00 82.69 265 ARG A O 1
ATOM 2101 N N . GLN A 1 266 ? 9.151 3.517 -81.059 1.00 84.00 266 GLN A N 1
ATOM 2102 C CA . GLN A 1 266 ? 10.166 4.557 -81.274 1.00 84.00 266 GLN A CA 1
ATOM 2103 C C . GLN A 1 266 ? 11.254 4.143 -82.273 1.00 84.00 266 GLN A C 1
ATOM 2105 O O . GLN A 1 266 ? 11.753 4.975 -83.027 1.00 84.00 266 GLN A O 1
ATOM 2110 N N . LEU A 1 267 ? 11.646 2.868 -82.292 1.00 83.75 267 LEU A N 1
ATOM 2111 C CA . LEU A 1 267 ? 12.606 2.358 -83.271 1.00 83.75 267 LEU A CA 1
ATOM 2112 C C . LEU A 1 267 ? 12.024 2.328 -84.683 1.00 83.75 267 LEU A C 1
ATOM 2114 O O . LEU A 1 267 ? 12.716 2.698 -85.626 1.00 83.75 267 LEU A O 1
ATOM 2118 N N . VAL A 1 268 ? 10.765 1.915 -84.826 1.00 83.56 268 VAL A N 1
ATOM 2119 C CA . VAL A 1 268 ? 10.053 1.896 -86.109 1.00 83.56 268 VAL A CA 1
ATOM 2120 C C . VAL A 1 268 ? 9.908 3.312 -86.656 1.00 83.56 268 VAL A C 1
ATOM 2122 O O . VAL A 1 268 ? 10.250 3.536 -87.814 1.00 83.56 268 VAL A O 1
ATOM 2125 N N . GLU A 1 269 ? 9.492 4.274 -85.829 1.00 82.75 269 GLU A N 1
ATOM 2126 C CA . GLU A 1 269 ? 9.447 5.696 -86.198 1.00 82.75 269 GLU A CA 1
ATOM 2127 C C . GLU A 1 269 ? 10.812 6.175 -86.713 1.00 82.75 269 GLU A C 1
ATOM 2129 O O . GLU A 1 269 ? 10.902 6.726 -87.806 1.00 82.75 269 GLU A O 1
ATOM 2134 N N . ARG A 1 270 ? 11.903 5.860 -86.003 1.00 84.19 270 ARG A N 1
ATOM 2135 C CA . ARG A 1 270 ? 13.257 6.258 -86.428 1.00 84.19 270 ARG A CA 1
ATOM 2136 C C . ARG A 1 270 ? 13.763 5.555 -87.683 1.00 84.19 270 ARG A C 1
ATOM 2138 O O . ARG A 1 270 ? 14.506 6.156 -88.452 1.00 84.19 270 ARG A O 1
ATOM 2145 N N . LEU A 1 271 ? 13.383 4.302 -87.916 1.00 80.94 271 LEU A N 1
ATOM 2146 C CA . LEU A 1 271 ? 13.712 3.604 -89.161 1.00 80.94 271 LEU A CA 1
ATOM 2147 C C . LEU A 1 271 ? 12.934 4.183 -90.349 1.00 80.94 271 LEU A C 1
ATOM 2149 O O . LEU A 1 271 ? 13.504 4.309 -91.435 1.00 80.94 271 LEU A O 1
ATOM 2153 N N . ARG A 1 272 ? 11.667 4.568 -90.135 1.00 81.50 272 ARG A N 1
ATOM 2154 C CA . ARG A 1 272 ? 10.847 5.277 -91.129 1.00 81.50 272 ARG A CA 1
ATOM 2155 C C . ARG A 1 272 ? 11.465 6.639 -91.465 1.00 81.50 272 ARG A C 1
ATOM 2157 O O . ARG A 1 272 ? 11.632 6.934 -92.646 1.00 81.50 272 ARG A O 1
ATOM 2164 N N . ASP A 1 273 ? 11.903 7.403 -90.460 1.00 80.88 273 ASP A N 1
ATOM 2165 C CA . ASP A 1 273 ? 12.597 8.691 -90.648 1.00 80.88 273 ASP A CA 1
ATOM 2166 C C . ASP A 1 273 ? 13.887 8.548 -91.478 1.00 80.88 273 ASP A C 1
ATOM 2168 O O . ASP A 1 273 ? 14.195 9.396 -92.314 1.00 80.88 273 ASP A O 1
ATOM 2172 N N . ASN A 1 274 ? 14.622 7.446 -91.295 1.00 78.75 274 ASN A N 1
ATOM 2173 C CA . ASN A 1 274 ? 15.829 7.128 -92.067 1.00 78.75 274 ASN A CA 1
ATOM 2174 C C . ASN A 1 274 ? 15.533 6.613 -93.496 1.00 78.75 274 ASN A C 1
ATOM 2176 O O . ASN A 1 274 ? 16.461 6.287 -94.237 1.00 78.75 274 ASN A O 1
ATOM 2180 N N . GLY A 1 275 ? 14.260 6.535 -93.903 1.00 74.19 275 GLY A N 1
ATOM 2181 C CA . GLY A 1 275 ? 13.836 6.140 -95.249 1.00 74.19 275 GLY A CA 1
ATOM 2182 C C . GLY A 1 275 ? 13.668 4.632 -95.461 1.00 74.19 275 GLY A C 1
ATOM 2183 O O . GLY A 1 275 ? 13.531 4.185 -96.605 1.00 74.19 275 GLY A O 1
ATOM 2184 N N . HIS A 1 276 ? 13.665 3.822 -94.397 1.00 75.50 276 HIS A N 1
ATOM 2185 C CA . HIS A 1 276 ? 13.396 2.389 -94.502 1.00 75.50 276 HIS A CA 1
ATOM 2186 C C . HIS A 1 276 ? 11.892 2.105 -94.549 1.00 75.50 276 HIS A C 1
ATOM 2188 O O . HIS A 1 276 ? 11.115 2.614 -93.745 1.00 75.50 276 HIS A O 1
ATOM 2194 N N . LYS A 1 277 ? 11.481 1.213 -95.458 1.00 75.12 277 LYS A N 1
ATOM 2195 C CA . LYS A 1 277 ? 10.124 0.650 -95.466 1.00 75.12 277 LYS A CA 1
ATOM 2196 C C . LYS A 1 277 ? 10.041 -0.431 -94.395 1.00 75.12 277 LYS A C 1
ATOM 2198 O O . LYS A 1 277 ? 10.670 -1.480 -94.538 1.00 75.12 277 LYS A O 1
ATOM 2203 N N . VAL A 1 278 ? 9.302 -0.159 -93.324 1.00 72.69 278 VAL A N 1
ATOM 2204 C CA . VAL A 1 278 ? 9.190 -1.045 -92.160 1.00 72.69 278 VAL A CA 1
ATOM 2205 C C . VAL A 1 278 ? 7.732 -1.397 -91.928 1.00 72.69 278 VAL A C 1
ATOM 2207 O O . VAL A 1 278 ? 6.903 -0.509 -91.760 1.00 72.69 278 VAL A O 1
ATOM 2210 N N . LEU A 1 279 ? 7.459 -2.698 -91.873 1.00 77.06 279 LEU A N 1
ATOM 2211 C CA . LEU A 1 279 ? 6.170 -3.238 -91.467 1.00 77.06 279 LEU A CA 1
ATOM 2212 C C . LEU A 1 279 ? 6.230 -3.596 -89.982 1.00 77.06 279 LEU A C 1
ATOM 2214 O O . LEU A 1 279 ? 7.108 -4.363 -89.574 1.00 77.06 279 LEU A O 1
ATOM 2218 N N . TYR A 1 280 ? 5.328 -3.032 -89.181 1.00 75.31 280 TYR A N 1
ATOM 2219 C CA . TYR A 1 280 ? 5.269 -3.288 -87.743 1.00 75.31 280 TYR A CA 1
ATOM 2220 C C . TYR A 1 280 ? 4.056 -4.151 -87.394 1.00 75.31 280 TYR A C 1
ATOM 2222 O O . TYR A 1 280 ? 2.926 -3.810 -87.735 1.00 75.31 280 TYR A O 1
ATOM 2230 N N . PHE A 1 281 ? 4.309 -5.262 -86.699 1.00 72.94 281 PHE A N 1
ATOM 2231 C CA . PHE A 1 281 ? 3.276 -6.158 -86.188 1.00 72.94 281 PHE A CA 1
ATOM 2232 C C . PHE A 1 281 ? 3.188 -6.037 -84.672 1.00 72.94 281 PHE A C 1
ATOM 2234 O O . PHE A 1 281 ? 4.209 -6.165 -83.986 1.00 72.94 281 PHE A O 1
ATOM 2241 N N . TYR A 1 282 ? 1.979 -5.854 -84.144 1.00 70.19 282 TYR A N 1
ATOM 2242 C CA . TYR A 1 282 ? 1.743 -5.869 -82.703 1.00 70.19 282 TYR A CA 1
ATOM 2243 C C . TYR A 1 282 ? 0.474 -6.659 -82.332 1.00 70.19 282 TYR A C 1
ATOM 2245 O O . TYR A 1 282 ? -0.495 -6.644 -83.091 1.00 70.19 282 TYR A O 1
ATOM 2253 N N . PRO A 1 283 ? 0.472 -7.361 -81.182 1.00 66.94 283 PRO A N 1
ATOM 2254 C CA . PRO A 1 283 ? -0.736 -7.993 -80.650 1.00 66.94 283 PRO A CA 1
ATOM 2255 C C . PRO A 1 283 ? -1.679 -6.924 -80.077 1.00 66.94 283 PRO A C 1
ATOM 2257 O O . PRO A 1 283 ? -1.250 -6.113 -79.248 1.00 66.94 283 PRO A O 1
ATOM 2260 N N . GLY A 1 284 ? -2.942 -6.895 -80.514 1.00 60.88 284 GLY A N 1
ATOM 2261 C CA . GLY A 1 284 ? -3.937 -5.907 -80.074 1.00 60.88 284 GLY A CA 1
ATOM 2262 C C . GLY A 1 284 ? -5.353 -6.178 -80.598 1.00 60.88 284 GLY A C 1
ATOM 2263 O O . GLY A 1 284 ? -5.536 -6.979 -81.509 1.00 60.88 284 GLY A O 1
ATOM 2264 N N . GLU A 1 285 ? -6.356 -5.520 -80.005 1.00 50.47 285 GLU A N 1
ATOM 2265 C CA . GLU A 1 285 ? -7.788 -5.758 -80.285 1.00 50.47 285 GLU A CA 1
ATOM 2266 C C . GLU A 1 285 ? -8.408 -4.819 -81.348 1.00 50.47 285 GLU A C 1
ATOM 2268 O O . GLU A 1 285 ? -9.572 -4.996 -81.695 1.00 50.47 285 GLU A O 1
ATOM 2273 N N . GLU A 1 286 ? -7.664 -3.859 -81.911 1.00 53.72 286 GLU A N 1
ATOM 2274 C CA . GLU A 1 286 ? -8.190 -2.884 -82.887 1.00 53.72 286 GLU A CA 1
ATOM 2275 C C . GLU A 1 286 ? -7.254 -2.714 -84.093 1.00 53.72 286 GLU A C 1
ATOM 2277 O O . GLU A 1 286 ? -6.091 -2.350 -83.915 1.00 53.72 286 GLU A O 1
ATOM 2282 N N . ASP A 1 287 ? -7.774 -2.920 -85.311 1.00 51.44 287 ASP A N 1
ATOM 2283 C CA . ASP A 1 287 ? -7.105 -2.545 -86.564 1.00 51.44 287 ASP A CA 1
ATOM 2284 C C . ASP A 1 287 ? -7.094 -1.016 -86.684 1.00 51.44 287 ASP A C 1
ATOM 2286 O O . ASP A 1 287 ? -8.134 -0.377 -86.842 1.00 51.44 287 ASP A O 1
ATOM 2290 N N . THR A 1 288 ? -5.911 -0.410 -86.591 1.00 47.03 288 THR A N 1
ATOM 2291 C CA . THR A 1 288 ? -5.757 1.024 -86.861 1.00 47.03 288 THR A CA 1
ATOM 2292 C C . THR A 1 288 ? -5.448 1.195 -88.350 1.00 47.03 288 THR A C 1
ATOM 2294 O O . THR A 1 288 ? -4.493 0.591 -88.827 1.00 47.03 288 THR A O 1
ATOM 2297 N N . ASP A 1 289 ? -6.205 2.031 -89.076 1.00 42.12 289 ASP A N 1
ATOM 2298 C CA . ASP A 1 289 ? -6.061 2.329 -90.523 1.00 42.12 289 ASP A CA 1
ATOM 2299 C C . ASP A 1 289 ? -4.762 3.103 -90.883 1.00 42.12 289 ASP A C 1
ATOM 2301 O O . ASP A 1 289 ? -4.756 4.050 -91.675 1.00 42.12 289 ASP A O 1
ATOM 2305 N N . GLN A 1 290 ? -3.624 2.744 -90.289 1.00 49.00 290 GLN A N 1
ATOM 2306 C CA . GLN A 1 290 ? -2.311 3.202 -90.734 1.00 49.00 290 GLN A CA 1
ATOM 2307 C C . GLN A 1 290 ? -1.719 2.133 -91.649 1.00 49.00 290 GLN A C 1
ATOM 2309 O O . GLN A 1 290 ? -1.531 0.992 -91.242 1.00 49.00 290 GLN A O 1
ATOM 2314 N N . THR A 1 291 ? -1.400 2.510 -92.889 1.00 48.25 291 THR A N 1
ATOM 2315 C CA . THR A 1 291 ? -1.060 1.601 -94.002 1.00 48.25 291 THR A CA 1
ATOM 2316 C C . THR A 1 291 ? 0.132 0.659 -93.762 1.00 48.25 291 THR A C 1
ATOM 2318 O O . THR A 1 291 ? 0.343 -0.241 -94.568 1.00 48.25 291 THR A O 1
ATOM 2321 N N . ASP A 1 292 ? 0.868 0.823 -92.654 1.00 51.38 292 ASP A N 1
ATOM 2322 C CA . ASP A 1 292 ? 2.092 0.085 -92.313 1.00 51.38 292 ASP A CA 1
ATOM 2323 C C . ASP A 1 292 ? 2.091 -0.530 -90.887 1.00 51.38 292 ASP A C 1
ATOM 2325 O O . ASP A 1 292 ? 3.143 -0.985 -90.413 1.00 51.38 292 ASP A O 1
ATOM 2329 N N . GLU A 1 293 ? 0.951 -0.542 -90.182 1.00 57.34 293 GLU A N 1
ATOM 2330 C CA . GLU A 1 293 ? 0.790 -1.192 -88.869 1.00 57.34 293 GLU A CA 1
ATOM 2331 C C . GLU A 1 293 ? -0.298 -2.269 -88.942 1.00 57.34 293 GLU A C 1
ATOM 2333 O O . GLU A 1 293 ? -1.456 -1.976 -89.217 1.00 57.34 293 GLU A O 1
ATOM 2338 N N . LEU A 1 294 ? 0.081 -3.532 -88.727 1.00 55.22 294 LEU A N 1
ATOM 2339 C CA . LEU A 1 294 ? -0.837 -4.673 -88.782 1.00 55.22 294 LEU A CA 1
ATOM 2340 C C . LEU A 1 294 ? -1.053 -5.235 -87.379 1.00 55.22 294 LEU A C 1
ATOM 2342 O O . LEU A 1 294 ? -0.101 -5.648 -86.704 1.00 55.22 294 LEU A O 1
ATOM 2346 N N . CYS A 1 295 ? -2.317 -5.281 -86.971 1.00 55.06 295 CYS A N 1
ATOM 2347 C CA . CYS A 1 295 ? -2.735 -5.850 -85.698 1.00 55.06 295 CYS A CA 1
ATOM 2348 C C . CYS A 1 295 ? -3.047 -7.330 -85.887 1.00 55.06 295 CYS A C 1
ATOM 2350 O O . CYS A 1 295 ? -3.579 -7.739 -86.919 1.00 55.06 295 CYS A O 1
ATOM 2352 N N . TYR A 1 296 ? -2.707 -8.153 -84.899 1.00 57.00 296 TYR A N 1
ATOM 2353 C CA . TYR A 1 296 ? -3.187 -9.530 -84.855 1.00 57.00 296 TYR A CA 1
ATOM 2354 C C . TYR A 1 296 ? -3.887 -9.806 -83.522 1.00 57.00 296 TYR A C 1
ATOM 2356 O O . TYR A 1 296 ? -3.447 -9.289 -82.488 1.00 57.00 296 TYR A O 1
ATOM 2364 N N . PRO A 1 297 ? -4.965 -10.614 -83.534 1.00 46.84 297 PRO A N 1
ATOM 2365 C CA . PRO A 1 297 ? -5.711 -10.935 -82.330 1.00 46.84 297 PRO A CA 1
ATOM 2366 C C . PRO A 1 297 ? -4.833 -11.726 -81.363 1.00 46.84 297 PRO A C 1
ATOM 2368 O O . PRO A 1 297 ? -4.159 -12.684 -81.761 1.00 46.84 297 PRO A O 1
ATOM 2371 N N . ASP A 1 298 ? -4.873 -11.321 -80.094 1.00 49.66 298 ASP A N 1
ATOM 2372 C CA . ASP A 1 298 ? -4.119 -11.924 -78.997 1.00 49.66 298 ASP A CA 1
ATOM 2373 C C . ASP A 1 298 ? -4.642 -13.352 -78.766 1.00 49.66 298 ASP A C 1
ATOM 2375 O O . ASP A 1 298 ? -5.617 -13.607 -78.061 1.00 49.66 298 ASP A O 1
ATOM 2379 N N . SER A 1 299 ? -4.049 -14.298 -79.483 1.00 42.34 299 SER A N 1
ATOM 2380 C CA . SER A 1 299 ? -4.364 -15.715 -79.414 1.00 42.34 299 SER A CA 1
ATOM 2381 C C . SER A 1 299 ? -3.082 -16.457 -79.070 1.00 42.34 299 SER A C 1
ATOM 2383 O O . SER A 1 299 ? -2.049 -16.261 -79.707 1.00 42.34 299 SER A O 1
ATOM 2385 N N . ASP A 1 300 ? -3.150 -17.361 -78.089 1.00 41.47 300 ASP A N 1
ATOM 2386 C CA . ASP A 1 300 ? -2.044 -18.242 -77.665 1.00 41.47 300 ASP A CA 1
ATOM 2387 C C . ASP A 1 300 ? -1.547 -19.196 -78.785 1.00 41.47 300 ASP A C 1
ATOM 2389 O O . ASP A 1 300 ? -0.736 -20.098 -78.561 1.00 41.47 300 ASP A O 1
ATOM 2393 N N . GLN A 1 301 ? -2.033 -19.020 -80.016 1.00 36.34 301 GLN A N 1
ATOM 2394 C CA . GLN A 1 301 ? -1.665 -19.758 -81.210 1.00 36.34 301 GLN A CA 1
ATOM 2395 C C . GLN A 1 301 ? -1.080 -18.781 -82.231 1.00 36.34 301 GLN A C 1
ATOM 2397 O O . GLN A 1 301 ? -1.806 -18.094 -82.942 1.00 36.34 301 GLN A O 1
ATOM 2402 N N . PHE A 1 302 ? 0.249 -18.759 -82.351 1.00 34.91 302 PHE A N 1
ATOM 2403 C CA . PHE A 1 302 ? 0.911 -18.147 -83.502 1.00 34.91 302 PHE A CA 1
ATOM 2404 C C . PHE A 1 302 ? 0.322 -18.757 -84.785 1.00 34.91 302 PHE A C 1
ATOM 2406 O O . PHE A 1 302 ? 0.546 -19.937 -85.071 1.00 34.91 302 PHE A O 1
ATOM 2413 N N . LEU A 1 303 ? -0.453 -17.969 -85.539 1.00 30.03 303 LEU A N 1
ATOM 2414 C CA . LEU A 1 303 ? -1.001 -18.372 -86.832 1.00 30.03 303 LEU A CA 1
ATOM 2415 C C . LEU A 1 303 ? 0.138 -18.885 -87.715 1.00 30.03 303 LEU A C 1
ATOM 2417 O O . LEU A 1 303 ? 1.169 -18.234 -87.874 1.00 30.03 303 LEU A O 1
ATOM 2421 N N . PHE A 1 304 ? -0.067 -20.090 -88.243 1.00 29.34 304 PHE A N 1
ATOM 2422 C CA . PHE A 1 304 ? 0.856 -20.889 -89.039 1.00 29.34 304 PHE A CA 1
ATOM 2423 C C . PHE A 1 304 ? 1.429 -20.125 -90.252 1.00 29.34 304 PHE A C 1
ATOM 2425 O O . PHE A 1 304 ? 1.062 -20.374 -91.399 1.00 29.34 304 PHE A O 1
ATOM 2432 N N . ALA A 1 305 ? 2.420 -19.265 -90.035 1.00 26.03 305 ALA A N 1
ATOM 2433 C CA . ALA A 1 305 ? 3.408 -18.937 -91.049 1.00 26.03 305 ALA A CA 1
ATOM 2434 C C . ALA A 1 305 ? 4.292 -20.179 -91.197 1.00 26.03 305 ALA A C 1
ATOM 2436 O O . ALA A 1 305 ? 5.139 -20.436 -90.345 1.00 26.03 305 ALA A O 1
ATOM 2437 N N . LYS A 1 306 ? 3.983 -21.004 -92.211 1.00 26.81 306 LYS A N 1
ATOM 2438 C CA . LYS A 1 306 ? 4.695 -22.216 -92.666 1.00 26.81 306 LYS A CA 1
ATOM 2439 C C . LYS A 1 306 ? 5.927 -22.534 -91.808 1.00 26.81 306 LYS A C 1
ATOM 2441 O O . LYS A 1 306 ? 7.018 -22.029 -92.053 1.00 26.81 306 LYS A O 1
ATOM 2446 N N . ILE A 1 307 ? 5.696 -23.340 -90.770 1.00 31.38 307 ILE A N 1
ATOM 2447 C CA . ILE A 1 307 ? 6.650 -23.692 -89.715 1.00 31.38 307 ILE A CA 1
ATOM 2448 C C . ILE A 1 307 ? 7.921 -24.272 -90.350 1.00 31.38 307 ILE A C 1
ATOM 2450 O O . ILE A 1 307 ? 8.021 -25.466 -90.636 1.00 31.38 307 ILE A O 1
ATOM 2454 N N . GLY A 1 308 ? 8.909 -23.409 -90.584 1.00 25.61 308 GLY A N 1
ATOM 2455 C CA . GLY A 1 308 ? 10.291 -23.806 -90.795 1.00 25.61 308 GLY A CA 1
ATOM 2456 C C . GLY A 1 308 ? 10.809 -24.338 -89.465 1.00 25.61 308 GLY A C 1
ATOM 2457 O O . GLY A 1 308 ? 10.907 -23.592 -88.494 1.00 25.61 308 GLY A O 1
ATOM 2458 N N . LYS A 1 309 ? 11.088 -25.641 -89.416 1.00 30.08 309 LYS A N 1
ATOM 2459 C CA . LYS A 1 309 ? 11.326 -26.492 -88.233 1.00 30.08 309 LYS A CA 1
ATOM 2460 C C . LYS A 1 309 ? 12.386 -26.053 -87.195 1.00 30.08 309 LYS A C 1
ATOM 2462 O O . LYS A 1 309 ? 12.610 -26.811 -86.260 1.00 30.08 309 LYS A O 1
ATOM 2467 N N . ASN A 1 310 ? 12.998 -24.869 -87.268 1.00 28.14 310 ASN A N 1
ATOM 2468 C CA . ASN A 1 310 ? 14.225 -24.561 -86.515 1.00 28.14 310 ASN A CA 1
ATOM 2469 C C . ASN A 1 310 ? 14.172 -23.352 -85.555 1.00 28.14 310 ASN A C 1
ATOM 2471 O O . ASN A 1 310 ? 15.218 -22.918 -85.085 1.00 28.14 310 ASN A O 1
ATOM 2475 N N . TRP A 1 311 ? 13.002 -22.825 -85.183 1.00 31.56 311 TRP A N 1
ATOM 2476 C CA . TRP A 1 311 ? 12.919 -21.662 -84.272 1.00 31.56 311 TRP A CA 1
ATOM 2477 C C . TRP A 1 311 ? 12.798 -21.998 -82.775 1.00 31.56 311 TRP A C 1
ATOM 2479 O O . TRP A 1 311 ? 12.290 -21.201 -81.992 1.00 31.56 311 TRP A O 1
ATOM 2489 N N . ARG A 1 312 ? 13.293 -23.162 -82.334 1.00 29.59 312 ARG A N 1
ATOM 2490 C CA . ARG A 1 312 ? 13.433 -23.460 -80.897 1.00 29.59 312 ARG A CA 1
ATOM 2491 C C . ARG A 1 312 ? 14.904 -23.344 -80.482 1.00 29.59 312 ARG A C 1
ATOM 2493 O O . ARG A 1 312 ? 15.696 -24.177 -80.920 1.00 29.59 312 ARG A O 1
ATOM 2500 N N . PRO A 1 313 ? 15.301 -22.375 -79.634 1.00 29.88 313 PRO A N 1
ATOM 2501 C CA . PRO A 1 313 ? 16.633 -22.389 -79.044 1.00 29.88 313 PRO A CA 1
ATOM 2502 C C . PRO A 1 313 ? 16.778 -23.614 -78.129 1.00 29.88 313 PRO A C 1
ATOM 2504 O O . PRO A 1 313 ? 15.969 -23.848 -77.227 1.00 29.88 313 PRO A O 1
ATOM 2507 N N . ALA A 1 314 ? 17.812 -24.418 -78.377 1.00 28.44 314 ALA A N 1
ATOM 2508 C CA . ALA A 1 314 ? 18.157 -25.566 -77.550 1.00 28.44 314 ALA A CA 1
ATOM 2509 C C . ALA A 1 314 ? 18.475 -25.105 -76.115 1.00 28.44 314 ALA A C 1
ATOM 2511 O O . ALA A 1 314 ? 19.446 -24.382 -75.897 1.00 28.44 314 ALA A O 1
ATOM 2512 N N . GLY A 1 315 ? 17.658 -25.522 -75.140 1.00 30.94 315 GLY A N 1
ATOM 2513 C CA . GLY A 1 315 ? 17.909 -25.293 -73.710 1.00 30.94 315 GLY A CA 1
ATOM 2514 C C . GLY A 1 315 ? 16.757 -24.691 -72.900 1.00 30.94 315 GLY A C 1
ATOM 2515 O O . GLY A 1 315 ? 16.888 -24.590 -71.684 1.00 30.94 315 GLY A O 1
ATOM 2516 N N . TYR A 1 316 ? 15.627 -24.328 -73.514 1.00 31.89 316 TYR A N 1
ATOM 2517 C CA . TYR A 1 316 ? 14.475 -23.803 -72.771 1.00 31.89 316 TYR A CA 1
ATOM 2518 C C . TYR A 1 316 ? 13.552 -24.944 -72.297 1.00 31.89 316 TYR A C 1
ATOM 2520 O O . TYR A 1 316 ? 12.847 -25.556 -73.099 1.00 31.89 316 TYR A O 1
ATOM 2528 N N . GLN A 1 317 ? 13.570 -25.257 -70.996 1.00 30.78 317 GLN A N 1
ATOM 2529 C CA . GLN A 1 317 ? 12.601 -26.149 -70.342 1.00 30.78 317 GLN A CA 1
ATOM 2530 C C . GLN A 1 317 ? 11.559 -25.308 -69.591 1.00 30.78 317 GLN A C 1
ATOM 2532 O O . GLN A 1 317 ? 11.895 -24.584 -68.658 1.00 30.78 317 GLN A O 1
ATOM 2537 N N . THR A 1 318 ? 10.284 -25.427 -69.964 1.00 31.86 318 THR A N 1
ATOM 2538 C CA . THR A 1 318 ? 9.151 -24.930 -69.166 1.00 31.86 318 THR A CA 1
ATOM 2539 C C . THR A 1 318 ? 8.994 -25.780 -67.895 1.00 31.86 318 THR A C 1
ATOM 2541 O O . THR A 1 318 ? 9.001 -27.013 -68.009 1.00 31.86 318 THR A O 1
ATOM 2544 N N . PRO A 1 319 ? 8.795 -25.216 -66.690 1.00 23.34 319 PRO A N 1
ATOM 2545 C CA . PRO A 1 319 ? 8.496 -26.037 -65.521 1.00 23.34 319 PRO A CA 1
ATOM 2546 C C . PRO A 1 319 ? 7.080 -26.653 -65.588 1.00 23.34 319 PRO A C 1
ATOM 2548 O O . PRO A 1 319 ? 6.066 -25.969 -65.537 1.00 23.34 319 PRO A O 1
ATOM 2551 N N . LYS A 1 320 ? 7.076 -27.989 -65.719 1.00 25.45 320 LYS A N 1
ATOM 2552 C CA . LYS A 1 320 ? 6.120 -29.051 -65.315 1.00 25.45 320 LYS A CA 1
ATOM 2553 C C . LYS A 1 320 ? 4.626 -28.727 -65.055 1.00 25.45 320 LYS A C 1
ATOM 2555 O O . LYS A 1 320 ? 4.220 -28.483 -63.923 1.00 25.45 320 LYS A O 1
ATOM 2560 N N . ARG A 1 321 ? 3.798 -29.091 -66.046 1.00 22.34 321 ARG A N 1
ATOM 2561 C CA . ARG A 1 321 ? 2.743 -30.142 -65.977 1.00 22.34 321 ARG A CA 1
ATOM 2562 C C . ARG A 1 321 ? 2.806 -30.923 -67.309 1.00 22.34 321 ARG A C 1
ATOM 2564 O O . ARG A 1 321 ? 2.455 -30.367 -68.333 1.00 22.34 321 ARG A O 1
ATOM 2571 N N . MET A 1 322 ? 3.626 -31.973 -67.414 1.00 22.78 322 MET A N 1
ATOM 2572 C CA . MET A 1 322 ? 3.398 -33.426 -67.204 1.00 22.78 322 MET A CA 1
ATOM 2573 C C . MET A 1 322 ? 3.298 -34.236 -68.530 1.00 22.78 322 MET A C 1
ATOM 2575 O O . MET A 1 322 ? 2.356 -34.043 -69.280 1.00 22.78 322 MET A O 1
ATOM 2579 N N . ILE A 1 323 ? 4.280 -35.154 -68.694 1.00 22.56 323 ILE A N 1
ATOM 2580 C CA . ILE A 1 323 ? 4.363 -36.484 -69.378 1.00 22.56 323 ILE A CA 1
ATOM 2581 C C . ILE A 1 323 ? 3.959 -36.578 -70.883 1.00 22.56 323 ILE A C 1
ATOM 2583 O O . ILE A 1 323 ? 2.885 -36.142 -71.250 1.00 22.56 323 ILE A O 1
ATOM 2587 N N . THR A 1 324 ? 4.714 -37.146 -71.844 1.00 21.64 324 THR A N 1
ATOM 2588 C CA . THR A 1 324 ? 5.511 -38.397 -71.888 1.00 21.64 324 THR A CA 1
ATOM 2589 C C . THR A 1 324 ? 6.553 -38.443 -73.035 1.00 21.64 324 THR A C 1
ATOM 2591 O O . THR A 1 324 ? 6.372 -37.857 -74.093 1.00 21.64 324 THR A O 1
ATOM 2594 N N . SER A 1 325 ? 7.613 -39.227 -72.770 1.00 20.69 325 SER A N 1
ATOM 2595 C CA . SER A 1 325 ? 8.439 -40.095 -73.648 1.00 20.69 325 SER A CA 1
ATOM 2596 C C . SER A 1 325 ? 9.365 -39.584 -74.780 1.00 20.69 325 SER A C 1
ATOM 2598 O O . SER A 1 325 ? 8.925 -39.155 -75.836 1.00 20.69 325 SER A O 1
ATOM 2600 N N . PHE A 1 326 ? 10.647 -39.933 -74.565 1.00 19.88 326 PHE A N 1
ATOM 2601 C CA . PHE A 1 326 ? 11.651 -40.544 -75.466 1.00 19.88 326 PHE A CA 1
ATOM 2602 C C . PHE A 1 326 ? 12.560 -39.711 -76.410 1.00 19.88 326 PHE A C 1
ATOM 2604 O O . PHE A 1 326 ? 12.140 -39.158 -77.416 1.00 19.88 326 PHE A O 1
ATOM 2611 N N . TRP A 1 327 ? 13.855 -39.747 -76.035 1.00 19.72 327 TRP A N 1
ATOM 2612 C CA . TRP A 1 327 ? 15.126 -39.853 -76.787 1.00 19.72 327 TRP A CA 1
ATOM 2613 C C . TRP A 1 327 ? 15.268 -39.268 -78.206 1.00 19.72 327 TRP A C 1
ATOM 2615 O O . TRP A 1 327 ? 14.694 -39.779 -79.157 1.00 19.72 327 TRP A O 1
ATOM 2625 N N . SER A 1 328 ? 16.238 -38.360 -78.387 1.00 23.42 328 SER A N 1
ATOM 2626 C CA . SER A 1 328 ? 17.543 -38.646 -79.029 1.00 23.42 328 SER A CA 1
ATOM 2627 C C . SER A 1 328 ? 18.368 -37.354 -79.188 1.00 23.42 328 SER A C 1
ATOM 2629 O O . SER A 1 328 ? 17.862 -36.244 -79.050 1.00 23.42 328 SER A O 1
ATOM 2631 N N . SER A 1 329 ? 19.665 -37.530 -79.396 1.00 24.67 329 SER A N 1
ATOM 2632 C CA . SER A 1 329 ? 20.789 -36.621 -79.210 1.00 24.67 329 SER A CA 1
ATOM 2633 C C . SER A 1 329 ? 21.122 -35.693 -80.393 1.00 24.67 329 SER A C 1
ATOM 2635 O O . SER A 1 329 ? 20.910 -36.009 -81.559 1.00 24.67 329 SER A O 1
ATOM 2637 N N . SER A 1 330 ? 21.846 -34.625 -80.031 1.00 25.94 330 SER A N 1
ATOM 2638 C CA . SER A 1 330 ? 22.914 -33.939 -80.785 1.00 25.94 330 SER A CA 1
ATOM 2639 C C . SER A 1 330 ? 22.603 -32.714 -81.670 1.00 25.94 330 SER A C 1
ATOM 2641 O O . SER A 1 330 ? 21.600 -32.631 -82.365 1.00 25.94 330 SER A O 1
ATOM 2643 N N . LEU A 1 331 ? 23.600 -31.812 -81.634 1.00 27.27 331 LEU A N 1
ATOM 2644 C CA . LEU A 1 331 ? 23.964 -30.727 -82.559 1.00 27.27 331 LEU A CA 1
ATOM 2645 C C . LEU A 1 331 ? 23.299 -29.336 -82.442 1.00 27.27 331 LEU A C 1
ATOM 2647 O O . LEU A 1 331 ? 22.315 -28.986 -83.077 1.00 27.27 331 LEU A O 1
ATOM 2651 N N . VAL A 1 332 ? 23.988 -28.529 -81.625 1.00 29.31 332 VAL A N 1
ATOM 2652 C CA . VAL A 1 332 ? 24.317 -27.095 -81.734 1.00 29.31 332 VAL A CA 1
ATOM 2653 C C . VAL A 1 332 ? 23.984 -26.420 -83.074 1.00 29.31 332 VAL A C 1
ATOM 2655 O O . VAL A 1 332 ? 24.598 -26.744 -84.083 1.00 29.31 332 VAL A O 1
ATOM 2658 N N . GLN A 1 333 ? 23.162 -25.363 -83.024 1.00 26.80 333 GLN A N 1
ATOM 2659 C CA . GLN A 1 333 ? 23.290 -24.122 -83.812 1.00 26.80 333 GLN A CA 1
ATOM 2660 C C . GLN A 1 333 ? 22.433 -23.011 -83.160 1.00 26.80 333 GLN A C 1
ATOM 2662 O O . GLN A 1 333 ? 21.326 -23.262 -82.690 1.00 26.80 333 GLN A O 1
ATOM 2667 N N . ARG A 1 334 ? 22.999 -21.801 -83.027 1.00 25.20 334 ARG A N 1
ATOM 2668 C CA . ARG A 1 334 ? 22.473 -20.666 -82.236 1.00 25.20 334 ARG A CA 1
ATOM 2669 C C . ARG A 1 334 ? 21.542 -19.760 -83.060 1.00 25.20 334 ARG A C 1
ATOM 2671 O O . ARG A 1 334 ? 21.980 -19.298 -84.109 1.00 25.20 334 ARG A O 1
ATOM 2678 N N . PRO A 1 335 ? 20.371 -19.369 -82.527 1.00 26.64 335 PRO A N 1
ATOM 2679 C CA . PRO A 1 335 ? 19.744 -18.091 -82.869 1.00 26.64 335 PRO A CA 1
ATOM 2680 C C . PRO A 1 335 ? 19.695 -17.140 -81.658 1.00 26.64 335 PRO A C 1
ATOM 2682 O O . PRO A 1 335 ? 19.376 -17.543 -80.539 1.00 26.64 335 PRO A O 1
ATOM 2685 N N . PHE A 1 336 ? 20.049 -15.873 -81.890 1.00 25.86 336 PHE A N 1
ATOM 2686 C CA . PHE A 1 336 ? 20.035 -14.796 -80.898 1.00 25.86 336 PHE A CA 1
ATOM 2687 C C . PHE A 1 336 ? 18.606 -14.279 -80.670 1.00 25.86 336 PHE A C 1
ATOM 2689 O O . PHE A 1 336 ? 17.919 -13.909 -81.617 1.00 25.86 336 PHE A O 1
ATOM 2696 N N . SER A 1 337 ? 18.184 -14.206 -79.408 1.00 26.62 337 SER A N 1
ATOM 2697 C CA . SER A 1 337 ? 16.978 -13.499 -78.954 1.00 26.62 337 SER A CA 1
ATOM 2698 C C . SER A 1 337 ? 17.395 -12.305 -78.098 1.00 26.62 337 SER A C 1
ATOM 2700 O O . SER A 1 337 ? 18.275 -12.453 -77.260 1.00 26.62 337 SER A O 1
ATOM 2702 N N . ILE A 1 338 ? 16.788 -11.135 -78.280 1.00 31.22 338 ILE A N 1
ATOM 2703 C CA . ILE A 1 338 ? 17.119 -9.910 -77.533 1.00 31.22 338 ILE A CA 1
ATOM 2704 C C . ILE A 1 338 ? 16.272 -9.870 -76.253 1.00 31.22 338 ILE A C 1
ATOM 2706 O O . ILE A 1 338 ? 15.057 -10.023 -76.324 1.00 31.22 338 ILE A O 1
ATOM 2710 N N . VAL A 1 339 ? 16.903 -9.665 -75.091 1.00 25.91 339 VAL A N 1
ATOM 2711 C CA . VAL A 1 339 ? 16.228 -9.506 -73.788 1.00 25.91 339 VAL A CA 1
ATOM 2712 C C . VAL A 1 339 ? 16.525 -8.109 -73.248 1.00 25.91 339 VAL A C 1
ATOM 2714 O O . VAL A 1 339 ? 17.685 -7.768 -73.012 1.00 25.91 339 VAL A O 1
ATOM 2717 N N . SER A 1 340 ? 15.485 -7.302 -73.036 1.00 27.83 340 SER A N 1
ATOM 2718 C CA . SER A 1 340 ? 15.568 -6.019 -72.329 1.00 27.83 340 SER A CA 1
ATOM 2719 C C . SER A 1 340 ? 15.291 -6.211 -70.830 1.00 27.83 340 SER A C 1
ATOM 2721 O O . SER A 1 340 ? 14.199 -6.627 -70.471 1.00 27.83 340 SER A O 1
ATOM 2723 N N . ALA A 1 341 ? 16.244 -5.872 -69.954 1.00 25.70 341 ALA A N 1
ATOM 2724 C CA . ALA A 1 341 ? 16.080 -5.815 -68.487 1.00 25.70 341 ALA A CA 1
ATOM 2725 C C . ALA A 1 341 ? 16.292 -4.348 -68.034 1.00 25.70 341 ALA A C 1
ATOM 2727 O O . ALA A 1 341 ? 17.292 -3.756 -68.429 1.00 25.70 341 ALA A O 1
ATOM 2728 N N . GLN A 1 342 ? 15.330 -3.595 -67.474 1.00 33.94 342 GLN A N 1
ATOM 2729 C CA . GLN A 1 342 ? 14.569 -3.604 -66.197 1.00 33.94 342 GLN A CA 1
ATOM 2730 C C . GLN A 1 342 ? 15.103 -2.554 -65.189 1.00 33.94 342 GLN A C 1
ATOM 2732 O O . GLN A 1 342 ? 16.306 -2.451 -64.994 1.00 33.94 342 GLN A O 1
ATOM 2737 N N . ALA A 1 343 ? 14.211 -1.814 -64.497 1.00 27.34 343 ALA A N 1
ATOM 2738 C CA . ALA A 1 343 ? 14.446 -1.257 -63.145 1.00 27.34 343 ALA A CA 1
ATOM 2739 C C . ALA A 1 343 ? 13.136 -0.746 -62.490 1.00 27.34 343 ALA A C 1
ATOM 2741 O O . ALA A 1 343 ? 12.487 0.153 -63.032 1.00 27.34 343 ALA A O 1
ATOM 2742 N N . MET A 1 344 ? 12.755 -1.247 -61.300 1.00 26.67 344 MET A N 1
ATOM 2743 C CA . MET A 1 344 ? 11.552 -0.803 -60.565 1.00 26.67 344 MET A CA 1
ATOM 2744 C C . MET A 1 344 ? 11.804 -0.416 -59.089 1.00 26.67 344 MET A C 1
ATOM 2746 O O . MET A 1 344 ? 12.730 -0.887 -58.447 1.00 26.67 344 MET A O 1
ATOM 2750 N N . ARG A 1 345 ? 10.940 0.520 -58.655 1.00 25.47 345 ARG A N 1
ATOM 2751 C CA . ARG A 1 345 ? 10.602 1.176 -57.364 1.00 25.47 345 ARG A CA 1
ATOM 2752 C C . ARG A 1 345 ? 11.206 0.698 -56.019 1.00 25.47 345 ARG A C 1
ATOM 2754 O O . ARG A 1 345 ? 11.196 -0.493 -55.748 1.00 25.47 345 ARG A O 1
ATOM 2761 N N . PRO A 1 346 ? 11.457 1.639 -55.080 1.00 29.78 346 PRO A N 1
ATOM 2762 C CA . PRO A 1 346 ? 11.339 1.396 -53.637 1.00 29.78 346 PRO A CA 1
ATOM 2763 C C . PRO A 1 346 ? 9.885 1.608 -53.141 1.00 29.78 346 PRO A C 1
ATOM 2765 O O . PRO A 1 346 ? 9.230 2.570 -53.547 1.00 29.78 346 PRO A O 1
ATOM 2768 N N . GLY A 1 347 ? 9.368 0.710 -52.290 1.00 27.56 347 GLY A N 1
ATOM 2769 C CA . GLY A 1 347 ? 8.130 0.894 -51.499 1.00 27.56 347 GLY A CA 1
ATOM 2770 C C . GLY A 1 347 ? 8.432 1.507 -50.120 1.00 27.56 347 GLY A C 1
ATOM 2771 O O . GLY A 1 347 ? 9.588 1.513 -49.716 1.00 27.56 347 GLY A O 1
ATOM 2772 N N . GLY A 1 348 ? 7.496 2.048 -49.335 1.00 26.97 348 GLY A N 1
ATOM 2773 C CA . GLY A 1 348 ? 6.048 2.274 -49.456 1.00 26.97 348 GLY A CA 1
ATOM 2774 C C . GLY A 1 348 ? 5.516 2.912 -48.149 1.00 26.97 348 GLY A C 1
ATOM 2775 O O . GLY A 1 348 ? 6.269 2.953 -47.182 1.00 26.97 348 GLY A O 1
ATOM 2776 N N . ALA A 1 349 ? 4.265 3.410 -48.129 1.00 26.69 349 ALA A N 1
ATOM 2777 C CA . ALA A 1 349 ? 3.302 3.380 -46.998 1.00 26.69 349 ALA A CA 1
ATOM 2778 C C . ALA A 1 349 ? 2.099 4.331 -47.221 1.00 26.69 349 ALA A C 1
ATOM 2780 O O . ALA A 1 349 ? 2.290 5.479 -47.613 1.00 26.69 349 ALA A O 1
ATOM 2781 N N . GLY A 1 350 ? 0.886 3.859 -46.885 1.00 25.67 350 GLY A N 1
ATOM 2782 C CA . GLY A 1 350 ? -0.270 4.693 -46.503 1.00 25.67 350 GLY A CA 1
ATOM 2783 C C . GLY A 1 350 ? -1.454 4.767 -47.482 1.00 25.67 350 GLY A C 1
ATOM 2784 O O . GLY A 1 350 ? -1.454 5.582 -48.395 1.00 25.67 350 GLY A O 1
ATOM 2785 N N . ALA A 1 351 ? -2.490 3.951 -47.247 1.00 27.95 351 ALA A N 1
ATOM 2786 C CA . ALA A 1 351 ? -3.864 4.103 -47.774 1.00 27.95 351 ALA A CA 1
ATOM 2787 C C . ALA A 1 351 ? -4.540 5.376 -47.171 1.00 27.95 351 ALA A C 1
ATOM 2789 O O . ALA A 1 351 ? -3.978 5.873 -46.193 1.00 27.95 351 ALA A O 1
ATOM 2790 N N . PRO A 1 352 ? -5.712 5.908 -47.626 1.00 35.91 352 PRO A N 1
ATOM 2791 C CA . PRO A 1 352 ? -6.917 5.156 -48.028 1.00 35.91 352 PRO A CA 1
ATOM 2792 C C . PRO A 1 352 ? -7.799 5.774 -49.151 1.00 35.91 352 PRO A C 1
ATOM 2794 O O . PRO A 1 352 ? -7.595 6.895 -49.597 1.00 35.91 352 PRO A O 1
ATOM 2797 N N . GLY A 1 353 ? -8.863 5.046 -49.528 1.00 25.30 353 GLY A N 1
ATOM 2798 C CA . GLY A 1 353 ? -10.133 5.648 -49.972 1.00 25.30 353 GLY A CA 1
ATOM 2799 C C . GLY A 1 353 ? -10.491 5.535 -51.461 1.00 25.30 353 GLY A C 1
ATOM 2800 O O . GLY A 1 353 ? -9.853 6.133 -52.317 1.00 25.30 353 GLY A O 1
ATOM 2801 N N . LYS A 1 354 ? -11.571 4.795 -51.751 1.00 32.62 354 LYS A N 1
ATOM 2802 C CA . LYS A 1 354 ? -12.275 4.709 -53.050 1.00 32.62 354 LYS A CA 1
ATOM 2803 C C . LYS A 1 354 ? -12.679 6.098 -53.589 1.00 32.62 354 LYS A C 1
ATOM 2805 O O . LYS A 1 354 ? -13.060 6.934 -52.773 1.00 32.62 354 LYS A O 1
ATOM 2810 N N . PRO A 1 355 ? -12.831 6.282 -54.916 1.00 28.19 355 PRO A N 1
ATOM 2811 C CA . PRO A 1 355 ? -13.780 7.259 -55.434 1.00 28.19 355 PRO A CA 1
ATOM 2812 C C . PRO A 1 355 ? -14.940 6.592 -56.187 1.00 28.19 355 PRO A C 1
ATOM 2814 O O . PRO A 1 355 ? -14.758 5.731 -57.048 1.00 28.19 355 PRO A O 1
ATOM 2817 N N . LEU A 1 356 ? -16.142 7.024 -55.810 1.00 25.38 356 LEU A N 1
ATOM 2818 C CA . LEU A 1 356 ? -17.394 6.867 -56.541 1.00 25.38 356 LEU A CA 1
ATOM 2819 C C . LEU A 1 356 ? -17.425 7.817 -57.750 1.00 25.38 356 LEU A C 1
ATOM 2821 O O . LEU A 1 356 ? -16.845 8.900 -57.727 1.00 25.38 356 LEU A O 1
ATOM 2825 N N . LEU A 1 357 ? -18.143 7.381 -58.782 1.00 30.09 357 LEU A N 1
ATOM 2826 C CA . LEU A 1 357 ? -18.541 8.128 -59.974 1.00 30.09 357 LEU A CA 1
ATOM 2827 C C . LEU A 1 357 ? -19.437 9.337 -59.640 1.00 30.09 357 LEU A C 1
ATOM 2829 O O . LEU A 1 357 ? -20.407 9.175 -58.907 1.00 30.09 357 LEU A O 1
ATOM 2833 N N . ALA A 1 358 ? -19.156 10.491 -60.254 1.00 26.55 358 ALA A N 1
ATOM 2834 C CA . ALA A 1 358 ? -20.088 11.547 -60.702 1.00 26.55 358 ALA A CA 1
ATOM 2835 C C . ALA A 1 358 ? -19.226 12.679 -61.316 1.00 26.55 358 ALA A C 1
ATOM 2837 O O . ALA A 1 358 ? -18.158 12.973 -60.797 1.00 26.55 358 ALA A O 1
ATOM 2838 N N . GLY A 1 359 ? -19.525 13.337 -62.437 1.00 24.33 359 GLY A N 1
ATOM 2839 C CA . GLY A 1 359 ? -20.821 13.623 -63.039 1.00 24.33 359 GLY A CA 1
ATOM 2840 C C . GLY A 1 359 ? -21.115 15.129 -62.941 1.00 24.33 359 GLY A C 1
ATOM 2841 O O . GLY A 1 359 ? -21.641 15.564 -61.932 1.00 24.33 359 GLY A O 1
ATOM 2842 N N . CYS A 1 360 ? -20.800 15.870 -64.012 1.00 24.70 360 CYS A N 1
ATOM 2843 C CA . CYS A 1 360 ? -21.364 17.168 -64.437 1.00 24.70 360 CYS A CA 1
ATOM 2844 C C . CYS A 1 360 ? -21.203 18.465 -63.588 1.00 24.70 360 CYS A C 1
ATOM 2846 O O . CYS A 1 360 ? -21.276 18.494 -62.369 1.00 24.70 360 CYS A O 1
ATOM 2848 N N . ARG A 1 361 ? -20.991 19.567 -64.337 1.00 24.70 361 ARG A N 1
ATOM 2849 C CA . ARG A 1 361 ? -20.983 21.021 -63.998 1.00 24.70 361 ARG A CA 1
ATOM 2850 C C . ARG A 1 361 ? -22.366 21.534 -63.494 1.00 24.70 361 ARG A C 1
ATOM 2852 O O . ARG A 1 361 ? -23.284 20.720 -63.531 1.00 24.70 361 ARG A O 1
ATOM 2859 N N . PRO A 1 362 ? -22.630 22.855 -63.242 1.00 36.53 362 PRO A N 1
ATOM 2860 C CA . PRO A 1 362 ? -21.781 24.073 -63.118 1.00 36.53 362 PRO A CA 1
ATOM 2861 C C . PRO A 1 362 ? -22.097 24.991 -61.893 1.00 36.53 362 PRO A C 1
ATOM 2863 O O . PRO A 1 362 ? -23.136 24.868 -61.269 1.00 36.53 362 PRO A O 1
ATOM 2866 N N . GLY A 1 363 ? -21.234 26.000 -61.663 1.00 26.03 363 GLY A N 1
ATOM 2867 C CA . GLY A 1 363 ? -21.585 27.396 -61.309 1.00 26.03 363 GLY A CA 1
ATOM 2868 C C . GLY A 1 363 ? -22.236 27.731 -59.952 1.00 26.03 363 GLY A C 1
ATOM 2869 O O . GLY A 1 363 ? -23.356 27.329 -59.699 1.00 26.03 363 GLY A O 1
ATOM 2870 N N . TYR A 1 364 ? -21.571 28.577 -59.149 1.00 25.62 364 TYR A N 1
ATOM 2871 C CA . TYR A 1 364 ? -22.057 29.863 -58.590 1.00 25.62 364 TYR A CA 1
ATOM 2872 C C . TYR A 1 364 ? -21.092 30.366 -57.486 1.00 25.62 364 TYR A C 1
ATOM 2874 O O . TYR A 1 364 ? -20.709 29.625 -56.587 1.00 25.62 364 TYR A O 1
ATOM 2882 N N . ARG A 1 365 ? -20.694 31.645 -57.570 1.00 29.11 365 ARG A N 1
ATOM 2883 C CA . ARG A 1 365 ? -20.248 32.499 -56.438 1.00 29.11 365 ARG A CA 1
ATOM 2884 C C . ARG A 1 365 ? -21.509 32.939 -55.653 1.00 29.11 365 ARG A C 1
ATOM 2886 O O . ARG A 1 365 ? -22.550 32.966 -56.310 1.00 29.11 365 ARG A O 1
ATOM 2893 N N . PRO A 1 366 ? -21.485 33.361 -54.362 1.00 35.09 366 PRO A N 1
ATOM 2894 C CA . PRO A 1 366 ? -20.601 34.434 -53.868 1.00 35.09 366 PRO A CA 1
ATOM 2895 C C . PRO A 1 366 ? -20.199 34.412 -52.366 1.00 35.09 366 PRO A C 1
ATOM 2897 O O . PRO A 1 366 ? -20.630 33.567 -51.598 1.00 35.09 366 PRO A O 1
ATOM 2900 N N . ALA A 1 367 ? -19.347 35.395 -52.032 1.00 29.05 367 ALA A N 1
ATOM 2901 C CA . ALA A 1 367 ? -19.222 36.183 -50.793 1.00 29.05 367 ALA A CA 1
ATOM 2902 C C . ALA A 1 367 ? -19.394 35.512 -49.415 1.00 29.05 367 ALA A C 1
ATOM 2904 O O . ALA A 1 367 ? -20.489 35.090 -49.059 1.00 29.05 367 ALA A O 1
ATOM 2905 N N . PHE A 1 368 ? -18.347 35.592 -48.589 1.00 35.22 368 PHE A N 1
ATOM 2906 C CA . PHE A 1 368 ? -18.230 36.586 -47.511 1.00 35.22 368 PHE A CA 1
ATOM 2907 C C . PHE A 1 368 ? -16.753 36.882 -47.236 1.00 35.22 368 PHE A C 1
ATOM 2909 O O . PHE A 1 368 ? -15.930 35.970 -47.489 1.00 35.22 368 PHE A O 1
#

Sequence (368 aa):
MMKSCKKRKGWTHISAAIALQEVENQQNPELIPLKQQAEKLRNSLSQDVRELYQFTHSTEGIPISNLLDEWLSNIINAEVTSARAHALAQRLQEIDTLYNEFAPLGSGLKKLEREVDLHERAYIQILHDLNLALLRQQNVEMSSSVEVMDEPDLKSLGRKRMMLVVLAFLVGAIFIISLIVGIELLDTTLKTPDRALRSTRLEFLSAYPLIRRKYEKMNAYIAPLLVTRSLSRLEIALAQSNAAKPASMAWASVLGREGTTTLCRQLVERLRDNGHKVLYFYPGEEDTDQTDELCYPDSDQFLFAKIGKNWRPAGYQTPKRMITSFWSSSLVQRPFSIVSAQAMRPGGAGAPGKPLLAGCRPGYRPAF

Foldseek 3Di:
DVVLVVLLVVLLVLLLVLLLVCVVDVPDPVSVVSVVSSVVSLVVSLVVQCVVDVDQADPVRDGVSVVSVVVSVVVSVVSSVVSNVVSVVVVVVVVVVVCVVCVVVVVVVVVVVVVVVVVVVVVVVVVVVVVVVVVVVVVCVVVVPPPCPDDPPPVPPVPCPVVVVVVVVVVVVVVVVVVVVVVVVPDLAPPDQVSVCVPVVAHAQFAADDDDPVCPVVNVVVRLVRLVSSLVSVVVVVVVVPDDPPDDDDADEPDPPLCRVVSVVSNQVVCVVVVDQAAAEDEDDDDDPDPRYDYDHPDPDDPDPPDPPPPDAPPDDDDDDDDDDDDDDDDDDDDHHDYRDDDDDDDDDDDDDDDDDDDDDDDDDDDD

pLDDT: mean 70.96, std 23.63, range [19.72, 98.69]

Radius of gyration: 70.1 Å; chains: 1; bounding box: 119×77×174 Å

Secondary structure (DSSP, 8-state):
-HHHHHHHHHHHHHHHHHHHHHHH-TT-TTHHHHHHHHHHHHHHHHHHHHHH----B-TT--BHHHHHHHHHHHHHHHHHHHHHHHHHHHHHHHHHHHHHHHHHHHHHHHHHHHHHHHHHHHHHHHHHHHHHHHHHHHHHHHHHT---SS------THHHHHHHHHHHHHHHHHHHHHHHHHHHHH-----SHHHHHHHH------------GGGHHHHHHHHHHHHHHHHHHHHHHHHHTTPPSSPP-----SSTTSSHHHHHHHHHHHHHHTT----EEEE-S-----TTEEEE---SS---S---TT---TT-----------------------------------------------------